Protein 3HZ4 (pdb70)

InterPro domains:
  IPR013766 Thioredoxin domain [PF00085] (7-103)
  IPR013766 Thioredoxin domain [PS51352] (1-110)
  IPR036249 Thioredoxin-like superfamily [SSF52833] (4-110)

B-factor: mean 23.44, std 8.24, range [8.03, 63.83]

Sequence (232 aa):
NGSSIIEFEDTWSQQVEDSKKPVVVFYSPACPYCKAEPYFEEYAKEYGSSAVFGRINIATNPWTAEKYGVQGTPTFKFFCHGRPVWEQVGQIYPSILKNAVRDLQHGEECIRKSTPSIIEFEDTWSQQVEDSKKPVVVFYSPACPYCKAEPYFEEYAKEYGSSAVFGRINIATNPWTAEKYGVQGTPTFKFFCHGRPVWEQVGQIYPSILKNAVRDLQHGEECIRKSTPVGQ

Secondary structure (DSSP, 8-state):
-TTTEEEE---HIIIIIT-SS-EE--B-TT-HHHH--HHHHHHHHHHTTTSEEEEEBTTT-HHHHHHHT--EESEEEEEETTEEEEEEESS--HHHHHHHHH---SHHHHHHTSB-/--EEP---HIIIIIT-SS-EE--B-TT-HHHH--HHHHHHHHHHTTT-EEEE-BTTT-HHHHHHTT--SBSEEEEEETTEEEEEEES---HHHHHHHHH---SHHHHHHTSEETT-

Foldseek 3Di:
DPLQAAADALVCCVVAQQDQAKEKEEAAPPDVFCVCVVLLSVLSNVCVVRHHYYYYHCVHHVPVCVVVVPDDPDKMFMAHNRHTQDIDDTNDPSVVVNVVVVCSVCRNVSVVPDDD/DAAEDALVCCVVAQQDQAKEKEEAAPPDVQQVCPPLLVVLCVVCVPRYHYYYYHCVRHVPVCVVVVPDDPPKMFMDHNRHTQDIDDTRDDSVVVVVVVVVSVCRVVSVVPDDDPVD

Structure (mmCIF, N/CA/C/O backbone):
data_3HZ4
#
_entry.id   3HZ4
#
_cell.length_a   82.068
_cell.length_b   82.068
_cell.length_c   93.874
_cell.angle_alpha   90.00
_cell.angle_beta   90.00
_cell.angle_gamma   120.00
#
_symmetry.space_group_name_H-M   'P 32 2 1'
#
loop_
_entity.id
_entity.type
_entity.pdbx_description
1 polymer Thioredoxin
2 non-polymer 1,2-ETHANEDIOL
3 water water
#
loop_
_atom_site.group_PDB
_atom_site.id
_atom_site.type_symbol
_atom_site.label_atom_id
_atom_site.label_alt_id
_atom_site.label_comp_id
_atom_site.label_asym_id
_atom_site.label_entity_id
_atom_site.label_seq_id
_atom_site.pdbx_PDB_ins_code
_atom_site.Cartn_x
_atom_site.Cartn_y
_atom_site.Cartn_z
_atom_site.occupancy
_atom_site.B_iso_or_equiv
_atom_site.auth_seq_id
_atom_site.auth_comp_id
_atom_site.auth_asym_id
_atom_site.auth_atom_id
_atom_site.pdbx_PDB_model_num
ATOM 1 N N . ASN A 1 4 ? -30.087 1.927 -10.199 1.00 52.12 2 ASN A N 1
ATOM 2 C CA . ASN A 1 4 ? -29.973 2.757 -11.453 1.00 51.77 2 ASN A CA 1
ATOM 3 C C . ASN A 1 4 ? -31.382 3.150 -11.923 1.00 50.87 2 ASN A C 1
ATOM 4 O O . ASN A 1 4 ? -32.238 2.291 -12.025 1.00 51.54 2 ASN A O 1
ATOM 9 N N . GLY A 1 5 ? -31.645 4.442 -12.139 1.00 49.55 3 GLY A N 1
ATOM 10 C CA . GLY A 1 5 ? -32.884 4.864 -12.821 1.00 47.79 3 GLY A CA 1
ATOM 11 C C . GLY A 1 5 ? -32.558 5.124 -14.296 1.00 46.01 3 GLY A C 1
ATOM 12 O O . GLY A 1 5 ? -31.807 6.067 -14.525 1.00 45.62 3 GLY A O 1
ATOM 13 N N . SER A 1 6 ? -33.047 4.343 -15.316 1.00 43.52 4 SER A N 1
ATOM 14 C CA . SER A 1 6 ? -34.014 3.156 -15.301 1.00 39.71 4 SER A CA 1
ATOM 15 C C . SER A 1 6 ? -35.388 3.250 -14.573 1.00 37.97 4 SER A C 1
ATOM 16 O O . SER A 1 6 ? -36.286 2.387 -14.790 1.00 37.47 4 SER A O 1
ATOM 19 N N . SER A 1 7 ? -35.543 4.297 -13.750 1.00 34.05 5 SER A N 1
ATOM 20 C CA . SER A 1 7 ? -36.639 4.449 -12.788 1.00 31.80 5 SER A CA 1
ATOM 21 C C . SER A 1 7 ? -36.937 3.208 -11.960 1.00 29.46 5 SER A C 1
ATOM 22 O O . SER A 1 7 ? -38.095 2.863 -11.723 1.00 28.78 5 SER A O 1
ATOM 25 N N . ILE A 1 8 ? -35.900 2.513 -11.546 1.00 27.16 6 ILE A N 1
ATOM 26 C CA . ILE A 1 8 ? -36.096 1.492 -10.563 1.00 26.00 6 ILE A CA 1
ATOM 27 C C . ILE A 1 8 ? -36.310 2.090 -9.168 1.00 25.21 6 ILE A C 1
ATOM 28 O O . ILE A 1 8 ? -35.422 2.733 -8.615 1.00 26.68 6 ILE A O 1
ATOM 33 N N . ILE A 1 9 ? -37.499 1.884 -8.620 1.00 23.22 7 ILE A N 1
ATOM 34 C CA . ILE A 1 9 ? -37.807 2.214 -7.215 1.00 22.13 7 ILE A CA 1
ATOM 35 C C . ILE A 1 9 ? -37.074 1.313 -6.175 1.00 21.02 7 ILE A C 1
ATOM 36 O O . ILE A 1 9 ? -36.903 0.119 -6.373 1.00 20.27 7 ILE A O 1
ATOM 41 N N . GLU A 1 10 ? -36.587 1.886 -5.090 1.00 19.20 8 GLU A N 1
ATOM 42 C CA . GLU A 1 10 ? -36.129 1.057 -4.011 1.00 18.82 8 GLU A CA 1
ATOM 43 C C . GLU A 1 10 ? -37.325 0.914 -3.073 1.00 18.22 8 GLU A C 1
ATOM 44 O O . GLU A 1 10 ? -37.622 1.834 -2.330 1.00 18.82 8 GLU A O 1
ATOM 50 N N . PHE A 1 11 ? -38.062 -0.192 -3.131 1.00 17.22 9 PHE A N 1
ATOM 51 C CA . PHE A 1 11 ? -39.161 -0.369 -2.163 1.00 16.73 9 PHE A CA 1
ATOM 52 C C . PHE A 1 11 ? -38.630 -0.729 -0.759 1.00 17.50 9 PHE A C 1
ATOM 53 O O . PHE A 1 11 ? -37.512 -1.245 -0.594 1.00 18.60 9 PHE A O 1
ATOM 61 N N . GLU A 1 12 ? -39.446 -0.488 0.245 1.00 18.81 10 GLU A N 1
ATOM 62 C CA . GLU A 1 12 ? -39.106 -0.829 1.621 1.00 21.13 10 GLU A CA 1
ATOM 63 C C . GLU A 1 12 ? -40.335 -1.223 2.415 1.00 19.88 10 GLU A C 1
ATOM 64 O O . GLU A 1 12 ? -41.442 -0.857 2.042 1.00 19.09 10 GLU A O 1
ATOM 70 N N . ASP A 1 13 ? -40.143 -1.975 3.494 1.00 19.20 11 ASP A N 1
ATOM 71 C CA . ASP A 1 13 ? -41.257 -2.408 4.321 1.00 22.07 11 ASP A CA 1
ATOM 72 C C . ASP A 1 13 ? -42.339 -1.336 4.611 1.00 24.01 11 ASP A C 1
ATOM 73 O O . ASP A 1 13 ? -43.570 -1.576 4.494 1.00 21.98 11 ASP A O 1
ATOM 86 N N . THR A 1 15 ? -43.471 1.509 3.425 1.00 25.38 13 THR A N 1
ATOM 87 C CA . THR A 1 15 ? -44.379 2.091 2.420 1.00 22.05 13 THR A CA 1
ATOM 88 C C . THR A 1 15 ? -44.744 1.096 1.290 1.00 21.58 13 THR A C 1
ATOM 89 O O . THR A 1 15 ? -45.329 1.488 0.274 1.00 20.79 13 THR A O 1
ATOM 93 N N . TRP A 1 16 ? -44.409 -0.186 1.482 1.00 20.19 14 TRP A N 1
ATOM 94 C CA . TRP A 1 16 ? -44.707 -1.229 0.486 1.00 19.24 14 TRP A CA 1
ATOM 95 C C . TRP A 1 16 ? -46.188 -1.237 0.127 1.00 20.35 14 TRP A C 1
ATOM 96 O O . TRP A 1 16 ? -46.611 -1.229 -1.061 1.00 19.78 14 TRP A O 1
ATOM 107 N N . SER A 1 17 ? -47.004 -1.190 1.150 1.00 21.24 15 SER A N 1
ATOM 108 C CA . SER A 1 17 ? -48.411 -1.301 0.870 1.00 23.67 15 SER A CA 1
ATOM 109 C C . SER A 1 17 ? -48.941 -0.164 -0.046 1.00 22.74 15 SER A C 1
ATOM 110 O O . SER A 1 17 ? -49.710 -0.396 -0.958 1.00 22.98 15 SER A O 1
ATOM 113 N N . GLN A 1 18 ? -48.480 1.057 0.152 1.00 21.97 16 GLN A N 1
ATOM 114 C CA . GLN A 1 18 ? -48.840 2.125 -0.728 1.00 21.37 16 GLN A CA 1
ATOM 115 C C . GLN A 1 18 ? -48.260 1.953 -2.120 1.00 21.08 16 GLN A C 1
ATOM 116 O O . GLN A 1 18 ? -48.927 2.170 -3.081 1.00 21.73 16 GLN A O 1
ATOM 122 N N . GLN A 1 19 ? -47.000 1.591 -2.221 1.00 22.07 17 GLN A N 1
ATOM 123 C CA . GLN A 1 19 ? -46.272 1.622 -3.485 1.00 22.14 17 GLN A CA 1
ATOM 124 C C . GLN A 1 19 ? -46.559 0.420 -4.377 1.00 22.99 17 GLN A C 1
ATOM 125 O O . GLN A 1 19 ? -46.515 0.526 -5.629 1.00 23.83 17 GLN A O 1
ATOM 131 N N . VAL A 1 20 ? -46.903 -0.705 -3.750 1.00 22.41 18 VAL A N 1
ATOM 132 C CA . VAL A 1 20 ? -47.132 -1.913 -4.507 1.00 21.34 18 VAL A CA 1
ATOM 133 C C . VAL A 1 20 ? -48.635 -2.304 -4.524 1.00 22.89 18 VAL A C 1
ATOM 134 O O . VAL A 1 20 ? -49.258 -2.322 -5.572 1.00 21.99 18 VAL A O 1
ATOM 138 N N . GLU A 1 21 ? -49.195 -2.584 -3.353 1.00 23.60 19 GLU A N 1
ATOM 139 C CA . GLU A 1 21 ? -50.542 -3.081 -3.261 1.00 24.71 19 GLU A CA 1
ATOM 140 C C . GLU A 1 21 ? -51.585 -2.092 -3.692 1.00 26.36 19 GLU A C 1
ATOM 141 O O . GLU A 1 21 ? -52.626 -2.521 -4.136 1.00 28.61 19 GLU A O 1
ATOM 147 N N . ASP A 1 22 ? -51.333 -0.786 -3.582 1.00 26.82 20 ASP A N 1
ATOM 148 C CA . ASP A 1 22 ? -52.291 0.187 -4.079 1.00 28.32 20 ASP A CA 1
ATOM 149 C C . ASP A 1 22 ? -51.917 0.725 -5.432 1.00 28.66 20 ASP A C 1
ATOM 150 O O . ASP A 1 22 ? -52.487 1.721 -5.866 1.00 29.53 20 ASP A O 1
ATOM 155 N N . SER A 1 23 ? -50.948 0.113 -6.094 1.00 28.79 21 SER A N 1
ATOM 156 C CA . SER A 1 23 ? -50.629 0.465 -7.480 1.00 29.06 21 SER A CA 1
ATOM 157 C C . SER A 1 23 ? -51.735 0.148 -8.525 1.00 30.01 21 SER A C 1
ATOM 158 O O . SER A 1 23 ? -52.384 -0.876 -8.463 1.00 30.23 21 SER A O 1
ATOM 161 N N . LYS A 1 24 ? -51.917 1.064 -9.477 1.00 31.65 22 LYS A N 1
ATOM 162 C CA . LYS A 1 24 ? -52.833 0.941 -10.618 1.00 33.03 22 LYS A CA 1
ATOM 163 C C . LYS A 1 24 ? -52.189 0.036 -11.637 1.00 31.91 22 LYS A C 1
ATOM 164 O O . LYS A 1 24 ? -52.761 -1.005 -12.039 1.00 32.96 22 LYS A O 1
ATOM 170 N N . LYS A 1 25 ? -50.982 0.449 -12.022 1.00 30.29 23 LYS A N 1
ATOM 171 C CA . LYS A 1 25 ? -50.107 -0.255 -12.914 1.00 30.13 23 LYS A CA 1
ATOM 172 C C . LYS A 1 25 ? -49.589 -1.554 -12.313 1.00 28.48 23 LYS A C 1
ATOM 173 O O . LYS A 1 25 ? -49.481 -1.661 -11.085 1.00 28.44 23 LYS A O 1
ATOM 179 N N . PRO A 1 26 ? -49.258 -2.535 -13.187 1.00 26.45 24 PRO A N 1
ATOM 180 C CA . PRO A 1 26 ? -48.503 -3.710 -12.797 1.00 24.29 24 PRO A CA 1
ATOM 181 C C . PRO A 1 26 ? -47.207 -3.301 -12.124 1.00 22.37 24 PRO A C 1
ATOM 182 O O . PRO A 1 26 ? -46.629 -2.281 -12.476 1.00 22.67 24 PRO A O 1
ATOM 186 N N . VAL A 1 27 ? -46.712 -4.128 -11.213 1.00 19.37 25 VAL A N 1
ATOM 187 C CA . VAL A 1 27 ? -45.428 -3.861 -10.597 1.00 17.29 25 VAL A CA 1
ATOM 188 C C . VAL A 1 27 ? -44.538 -5.064 -10.754 1.00 16.53 25 VAL A C 1
ATOM 189 O O . VAL A 1 27 ? -44.940 -6.202 -10.491 1.00 17.10 25 VAL A O 1
ATOM 193 N N . VAL A 1 28 ? -43.324 -4.830 -11.219 1.00 15.63 26 VAL A N 1
ATOM 194 C CA . VAL A 1 28 ? -42.362 -5.900 -11.174 1.00 15.69 26 VAL A CA 1
ATOM 195 C C . VAL A 1 28 ? -41.249 -5.686 -10.143 1.00 15.44 26 VAL A C 1
ATOM 196 O O . VAL A 1 28 ? -40.695 -4.653 -10.066 1.00 14.68 26 VAL A O 1
ATOM 200 N N . VAL A 1 29 ? -40.980 -6.711 -9.332 1.00 16.10 27 VAL A N 1
ATOM 201 C CA . VAL A 1 29 ? -40.091 -6.567 -8.177 1.00 16.42 27 VAL A CA 1
ATOM 202 C C . VAL A 1 29 ? -38.997 -7.621 -8.204 1.00 16.84 27 VAL A C 1
ATOM 203 O O . VAL A 1 29 ? -39.252 -8.789 -8.418 1.00 17.65 27 VAL A O 1
ATOM 215 N N . PHE A 1 31 ? -36.580 -9.085 -5.460 1.00 17.66 29 PHE A N 1
ATOM 216 C CA . PHE A 1 31 ? -36.071 -9.321 -4.082 1.00 15.31 29 PHE A CA 1
ATOM 217 C C . PHE A 1 31 ? -34.637 -9.707 -4.213 1.00 15.05 29 PHE A C 1
ATOM 218 O O . PHE A 1 31 ? -34.336 -10.728 -4.777 1.00 15.51 29 PHE A O 1
ATOM 226 N N . TYR A 1 32 ? -33.750 -8.890 -3.664 1.00 15.14 30 TYR A N 1
ATOM 227 C CA . TYR A 1 32 ? -32.317 -9.081 -3.740 1.00 15.55 30 TYR A CA 1
ATOM 228 C C . TYR A 1 32 ? -31.638 -8.980 -2.371 1.00 16.14 30 TYR A C 1
ATOM 229 O O . TYR A 1 32 ? -32.195 -8.506 -1.376 1.00 14.17 30 TYR A O 1
ATOM 238 N N . SER A 1 33 ? -30.376 -9.385 -2.352 1.00 19.20 31 SER A N 1
ATOM 239 C CA . SER A 1 33 ? -29.497 -9.096 -1.233 1.00 22.77 31 SER A CA 1
ATOM 240 C C . SER A 1 33 ? -28.210 -8.495 -1.788 1.00 23.84 31 SER A C 1
ATOM 241 O O . SER A 1 33 ? -27.714 -8.965 -2.815 1.00 24.82 31 SER A O 1
ATOM 244 N N . PRO A 1 34 ? -27.650 -7.457 -1.121 1.00 25.44 32 PRO A N 1
ATOM 245 C CA . PRO A 1 34 ? -26.403 -6.821 -1.672 1.00 26.04 32 PRO A CA 1
ATOM 246 C C . PRO A 1 34 ? -25.237 -7.778 -1.773 1.00 26.30 32 PRO A C 1
ATOM 247 O O . PRO A 1 34 ? -24.356 -7.595 -2.581 1.00 27.03 32 PRO A O 1
ATOM 251 N N . ALA A 1 35 ? -25.259 -8.785 -0.925 1.00 26.78 33 ALA A N 1
ATOM 252 C CA . ALA A 1 35 ? -24.236 -9.807 -0.822 1.00 28.14 33 ALA A CA 1
ATOM 253 C C . ALA A 1 35 ? -24.330 -10.955 -1.907 1.00 28.06 33 ALA A C 1
ATOM 254 O O . ALA A 1 35 ? -23.417 -11.809 -2.017 1.00 28.40 33 ALA A O 1
ATOM 256 N N . CYS A 1 36 ? -25.420 -10.973 -2.685 1.00 25.42 34 CYS A N 1
ATOM 257 C CA . CYS A 1 36 ? -25.775 -12.169 -3.467 1.00 23.07 34 CYS A CA 1
ATOM 258 C C . CYS A 1 36 ? -25.170 -12.117 -4.878 1.00 20.82 34 CYS A C 1
ATOM 259 O O . CYS A 1 36 ? -25.528 -11.260 -5.645 1.00 19.32 34 CYS A O 1
ATOM 262 N N . PRO A 1 37 ? -24.251 -13.055 -5.211 1.00 20.11 35 PRO A N 1
ATOM 263 C CA . PRO A 1 37 ? -23.651 -12.997 -6.538 1.00 20.47 35 PRO A CA 1
ATOM 264 C C . PRO A 1 37 ? -24.671 -13.170 -7.706 1.00 20.64 35 PRO A C 1
ATOM 265 O O . PRO A 1 37 ? -24.378 -12.758 -8.843 1.00 21.58 35 PRO A O 1
ATOM 269 N N . TYR A 1 38 ? -25.832 -13.763 -7.412 1.00 20.77 36 TYR A N 1
ATOM 270 C CA . TYR A 1 38 ? -26.821 -14.201 -8.427 1.00 20.71 36 TYR A CA 1
ATOM 271 C C . TYR A 1 38 ? -27.696 -13.053 -8.752 1.00 20.30 36 TYR A C 1
ATOM 272 O O . TYR A 1 38 ? -28.061 -12.845 -9.898 1.00 20.26 36 TYR A O 1
ATOM 281 N N . CYS A 1 39 ? -27.988 -12.268 -7.719 1.00 20.73 37 CYS A N 1
ATOM 282 C CA . CYS A 1 39 ? -28.594 -10.985 -7.892 1.00 21.88 37 CYS A CA 1
ATOM 283 C C . CYS A 1 39 ? -27.710 -10.066 -8.760 1.00 23.25 37 CYS A C 1
ATOM 284 O O . CYS A 1 39 ? -28.213 -9.431 -9.677 1.00 21.96 37 CYS A O 1
ATOM 287 N N . LYS A 1 40 ? -26.408 -9.977 -8.447 1.00 24.34 38 LYS A N 1
ATOM 288 C CA . LYS A 1 40 ? -25.480 -9.123 -9.232 1.00 26.11 38 LYS A CA 1
ATOM 289 C C . LYS A 1 40 ? -25.466 -9.564 -10.717 1.00 24.62 38 LYS A C 1
ATOM 290 O O . LYS A 1 40 ? -25.497 -8.733 -11.623 1.00 24.23 38 LYS A O 1
ATOM 296 N N . ALA A 1 41 ? -25.459 -10.878 -10.953 1.00 24.41 39 ALA A N 1
ATOM 297 C CA . ALA A 1 41 ? -25.576 -11.433 -12.305 1.00 23.76 39 ALA A CA 1
ATOM 298 C C . ALA A 1 41 ? -26.862 -11.018 -13.043 1.00 23.32 39 ALA A C 1
ATOM 299 O O . ALA A 1 41 ? -26.840 -10.759 -14.238 1.00 24.65 39 ALA A O 1
ATOM 309 N N . GLU A 1 43 ? -28.784 -8.334 -12.284 1.00 21.48 41 GLU A N 1
ATOM 310 C CA . GLU A 1 43 ? -29.031 -6.900 -12.177 1.00 22.89 41 GLU A CA 1
ATOM 311 C C . GLU A 1 43 ? -29.061 -6.084 -13.512 1.00 22.53 41 GLU A C 1
ATOM 312 O O . GLU A 1 43 ? -29.961 -5.264 -13.707 1.00 23.50 41 GLU A O 1
ATOM 318 N N . PRO A 1 44 ? -28.060 -6.260 -14.403 1.00 22.23 42 PRO A N 1
ATOM 319 C CA . PRO A 1 44 ? -28.062 -5.566 -15.684 1.00 21.52 42 PRO A CA 1
ATOM 320 C C . PRO A 1 44 ? -29.306 -5.840 -16.502 1.00 21.33 42 PRO A C 1
ATOM 321 O O . PRO A 1 44 ? -29.807 -4.937 -17.125 1.00 21.87 42 PRO A O 1
ATOM 325 N N . TYR A 1 45 ? -29.804 -7.078 -16.490 1.00 20.75 43 TYR A N 1
ATOM 326 C CA . TYR A 1 45 ? -30.979 -7.456 -17.271 1.00 20.59 43 TYR A CA 1
ATOM 327 C C . TYR A 1 45 ? -32.251 -6.961 -16.655 1.00 19.80 43 TYR A C 1
ATOM 328 O O . TYR A 1 45 ? -33.139 -6.543 -17.377 1.00 19.87 43 TYR A O 1
ATOM 337 N N . PHE A 1 46 ? -32.334 -6.974 -15.321 1.00 19.54 44 PHE A N 1
ATOM 338 C CA . PHE A 1 46 ? -33.479 -6.348 -14.641 1.00 19.14 44 PHE A CA 1
ATOM 339 C C . PHE A 1 46 ? -33.567 -4.888 -15.053 1.00 19.10 44 PHE A C 1
ATOM 340 O O . PHE A 1 46 ? -34.647 -4.407 -15.415 1.00 19.12 44 PHE A O 1
ATOM 348 N N . GLU A 1 47 ? -32.421 -4.196 -15.030 1.00 20.33 45 GLU A N 1
ATOM 349 C CA . GLU A 1 47 ? -32.342 -2.792 -15.514 1.00 21.00 45 GLU A CA 1
ATOM 350 C C . GLU A 1 47 ? -32.587 -2.605 -17.009 1.00 21.17 45 GLU A C 1
ATOM 351 O O . GLU A 1 47 ? -33.250 -1.659 -17.390 1.00 21.61 45 GLU A O 1
ATOM 357 N N . GLU A 1 48 ? -32.130 -3.514 -17.882 1.00 22.52 46 GLU A N 1
ATOM 358 C CA . GLU A 1 48 ? -32.505 -3.341 -19.302 1.00 24.03 46 GLU A CA 1
ATOM 359 C C . GLU A 1 48 ? -34.006 -3.533 -19.538 1.00 23.19 46 GLU A C 1
ATOM 360 O O . GLU A 1 48 ? -34.647 -2.750 -20.264 1.00 25.09 46 GLU A O 1
ATOM 366 N N . TYR A 1 49 ? -34.603 -4.529 -18.888 1.00 23.13 47 TYR A N 1
ATOM 367 C CA . TYR A 1 49 ? -36.054 -4.771 -19.059 1.00 21.43 47 TYR A CA 1
ATOM 368 C C . TYR A 1 49 ? -36.939 -3.752 -18.406 1.00 21.71 47 TYR A C 1
ATOM 369 O O . TYR A 1 49 ? -38.014 -3.414 -18.920 1.00 21.13 47 TYR A O 1
ATOM 378 N N . ALA A 1 50 ? -36.488 -3.242 -17.266 1.00 22.28 48 ALA A N 1
ATOM 379 C CA . ALA A 1 50 ? -37.145 -2.083 -16.637 1.00 22.57 48 ALA A CA 1
ATOM 380 C C . ALA A 1 50 ? -37.214 -0.875 -17.570 1.00 23.25 48 ALA A C 1
ATOM 381 O O . ALA A 1 50 ? -38.262 -0.170 -17.619 1.00 22.19 48 ALA A O 1
ATOM 383 N N . LYS A 1 51 ? -36.094 -0.585 -18.247 1.00 24.41 49 LYS A N 1
ATOM 384 C CA . LYS A 1 51 ? -36.105 0.518 -19.202 1.00 27.47 49 LYS A CA 1
ATOM 385 C C . LYS A 1 51 ? -36.974 0.166 -20.355 1.00 25.92 49 LYS A C 1
ATOM 386 O O . LYS A 1 51 ? -37.871 0.918 -20.677 1.00 26.71 49 LYS A O 1
ATOM 392 N N . GLU A 1 52 ? -36.769 -0.998 -20.960 1.00 25.69 50 GLU A N 1
ATOM 393 C CA . GLU A 1 52 ? -37.635 -1.381 -22.101 1.00 23.96 50 GLU A CA 1
ATOM 394 C C . GLU A 1 52 ? -39.112 -1.316 -21.788 1.00 23.59 50 GLU A C 1
ATOM 395 O O . GLU A 1 52 ? -39.886 -0.893 -22.632 1.00 24.11 50 GLU A O 1
ATOM 401 N N . TYR A 1 53 ? -39.545 -1.783 -20.614 1.00 22.37 51 TYR A N 1
ATOM 402 C CA . TYR A 1 53 ? -40.993 -1.853 -20.349 1.00 21.70 51 TYR A CA 1
ATOM 403 C C . TYR A 1 53 ? -41.540 -0.798 -19.388 1.00 21.29 51 TYR A C 1
ATOM 404 O O . TYR A 1 53 ? -42.670 -0.936 -18.951 1.00 20.16 51 TYR A O 1
ATOM 413 N N . GLY A 1 54 ? -40.757 0.251 -19.092 1.00 20.93 52 GLY A N 1
ATOM 414 C CA . GLY A 1 54 ? -41.126 1.247 -18.078 1.00 21.71 52 GLY A CA 1
ATOM 415 C C . GLY A 1 54 ? -42.494 1.873 -18.255 1.00 22.89 52 GLY A C 1
ATOM 416 O O . GLY A 1 54 ? -43.150 2.235 -17.275 1.00 23.12 52 GLY A O 1
ATOM 417 N N . SER A 1 55 ? -42.956 2.014 -19.500 1.00 23.13 53 SER A N 1
ATOM 418 C CA . SER A 1 55 ? -44.234 2.686 -19.711 1.00 24.28 53 SER A CA 1
ATOM 419 C C . SER A 1 55 ? -45.419 1.795 -19.351 1.00 24.19 53 SER A C 1
ATOM 420 O O . SER A 1 55 ? -46.519 2.306 -19.066 1.00 25.81 53 SER A O 1
ATOM 423 N N . SER A 1 56 ? -45.178 0.483 -19.296 1.00 23.33 54 SER A N 1
ATOM 424 C CA . SER A 1 56 ? -46.241 -0.496 -19.048 1.00 23.09 54 SER A CA 1
ATOM 425 C C . SER A 1 56 ? -46.338 -0.949 -17.587 1.00 22.13 54 SER A C 1
ATOM 426 O O . SER A 1 56 ? -47.377 -1.428 -17.163 1.00 21.65 54 SER A O 1
ATOM 429 N N . ALA A 1 57 ? -45.230 -0.872 -16.846 1.00 20.98 55 ALA A N 1
ATOM 430 C CA . ALA A 1 57 ? -45.196 -1.378 -15.468 1.00 20.53 55 ALA A CA 1
ATOM 431 C C . ALA A 1 57 ? -44.335 -0.487 -14.582 1.00 20.16 55 ALA A C 1
ATOM 432 O O . ALA A 1 57 ? -43.492 0.253 -15.081 1.00 20.02 55 ALA A O 1
ATOM 434 N N . VAL A 1 58 ? -44.516 -0.594 -13.259 1.00 19.05 56 VAL A N 1
ATOM 435 C CA . VAL A 1 58 ? -43.521 -0.053 -12.342 1.00 18.15 56 VAL A CA 1
ATOM 436 C C . VAL A 1 58 ? -42.465 -1.138 -12.134 1.00 17.15 56 VAL A C 1
ATOM 437 O O . VAL A 1 58 ? -42.807 -2.273 -12.067 1.00 17.20 56 VAL A O 1
ATOM 441 N N . PHE A 1 59 ? -41.190 -0.778 -12.038 1.00 16.79 57 PHE A N 1
ATOM 442 C CA . PHE A 1 59 ? -40.123 -1.692 -11.639 1.00 17.10 57 PHE A CA 1
ATOM 443 C C . PHE A 1 59 ? -39.402 -1.222 -10.372 1.00 17.95 57 PHE A C 1
ATOM 444 O O . PHE A 1 59 ? -39.138 -0.018 -10.225 1.00 19.67 57 PHE A O 1
ATOM 452 N N . GLY A 1 60 ? -39.095 -2.147 -9.453 1.00 17.87 58 GLY A N 1
ATOM 453 C CA . GLY A 1 60 ? -38.477 -1.818 -8.162 1.00 15.38 58 GLY A CA 1
ATOM 454 C C . GLY A 1 60 ? -37.711 -3.030 -7.641 1.00 16.37 58 GLY A C 1
ATOM 455 O O . GLY A 1 60 ? -37.838 -4.129 -8.153 1.00 14.72 58 GLY A O 1
ATOM 456 N N . ARG A 1 61 ? -36.878 -2.791 -6.631 1.00 16.66 59 ARG A N 1
ATOM 457 C CA . ARG A 1 61 ? -36.050 -3.777 -5.941 1.00 16.43 59 ARG A CA 1
ATOM 458 C C . ARG A 1 61 ? -36.350 -3.610 -4.465 1.00 15.69 59 ARG A C 1
ATOM 459 O O . ARG A 1 61 ? -36.667 -2.511 -3.996 1.00 17.27 59 ARG A O 1
ATOM 467 N N . ILE A 1 62 ? -36.252 -4.691 -3.713 1.00 15.57 60 ILE A N 1
ATOM 468 C CA . ILE A 1 62 ? -36.379 -4.603 -2.289 1.00 13.46 60 ILE A CA 1
ATOM 469 C C . ILE A 1 62 ? -35.280 -5.459 -1.712 1.00 14.89 60 ILE A C 1
ATOM 470 O O . ILE A 1 62 ? -35.065 -6.604 -2.159 1.00 13.65 60 ILE A O 1
ATOM 475 N N . ASN A 1 63 ? -34.519 -4.861 -0.784 1.00 14.73 61 ASN A N 1
ATOM 476 C CA . ASN A 1 63 ? -33.383 -5.521 -0.154 1.00 16.06 61 ASN A CA 1
ATOM 477 C C . ASN A 1 63 ? -33.900 -6.416 0.961 1.00 17.24 61 ASN A C 1
ATOM 478 O O . ASN A 1 63 ? -34.527 -5.929 1.881 1.00 17.89 61 ASN A O 1
ATOM 483 N N . ILE A 1 64 ? -33.684 -7.726 0.882 1.00 19.14 62 ILE A N 1
ATOM 484 C CA . ILE A 1 64 ? -34.325 -8.587 1.881 1.00 21.07 62 ILE A CA 1
ATOM 485 C C . ILE A 1 64 ? -33.542 -8.723 3.193 1.00 21.34 62 ILE A C 1
ATOM 486 O O . ILE A 1 64 ? -34.113 -9.185 4.158 1.00 21.93 62 ILE A O 1
ATOM 491 N N . ALA A 1 65 ? -32.264 -8.314 3.208 1.00 21.53 63 ALA A N 1
ATOM 492 C CA . ALA A 1 65 ? -31.431 -8.233 4.428 1.00 21.70 63 ALA A CA 1
ATOM 493 C C . ALA A 1 65 ? -32.050 -7.248 5.401 1.00 22.03 63 ALA A C 1
ATOM 494 O O . ALA A 1 65 ? -32.003 -7.426 6.614 1.00 23.23 63 ALA A O 1
ATOM 496 N N . THR A 1 66 ? -32.702 -6.251 4.836 1.00 21.97 64 THR A N 1
ATOM 497 C CA . THR A 1 66 ? -33.106 -5.041 5.503 1.00 22.39 64 THR A CA 1
ATOM 498 C C . THR A 1 66 ? -34.644 -4.916 5.555 1.00 22.14 64 THR A C 1
ATOM 499 O O . THR A 1 66 ? -35.191 -4.101 6.300 1.00 22.77 64 THR A O 1
ATOM 503 N N . ASN A 1 67 ? -35.338 -5.723 4.760 1.00 19.81 65 ASN A N 1
ATOM 504 C CA . ASN A 1 67 ? -36.752 -5.672 4.675 1.00 19.53 65 ASN A CA 1
ATOM 505 C C . ASN A 1 67 ? -37.393 -7.034 4.904 1.00 19.39 65 ASN A C 1
ATOM 506 O O . ASN A 1 67 ? -38.043 -7.586 4.003 1.00 17.65 65 ASN A O 1
ATOM 511 N N . PRO A 1 68 ? -37.227 -7.571 6.131 1.00 19.35 66 PRO A N 1
ATOM 512 C CA . PRO A 1 68 ? -37.742 -8.902 6.334 1.00 19.75 66 PRO A CA 1
ATOM 513 C C . PRO A 1 68 ? -39.261 -8.971 6.250 1.00 19.33 66 PRO A C 1
ATOM 514 O O . PRO A 1 68 ? -39.732 -10.000 5.877 1.00 19.25 66 PRO A O 1
ATOM 518 N N . TRP A 1 69 ? -40.010 -7.917 6.587 1.00 19.62 67 TRP A N 1
ATOM 519 C CA . TRP A 1 69 ? -41.431 -8.033 6.614 1.00 21.29 67 TRP A CA 1
ATOM 520 C C . TRP A 1 69 ? -42.097 -8.318 5.255 1.00 20.02 67 TRP A C 1
ATOM 521 O O . TRP A 1 69 ? -43.018 -9.145 5.211 1.00 19.63 67 TRP A O 1
ATOM 532 N N . THR A 1 70 ? -41.649 -7.666 4.175 1.00 18.08 68 THR A N 1
ATOM 533 C CA . THR A 1 70 ? -42.242 -7.947 2.889 1.00 17.31 68 THR A CA 1
ATOM 534 C C . THR A 1 70 ? -41.792 -9.303 2.309 1.00 16.29 68 THR A C 1
ATOM 535 O O . THR A 1 70 ? -42.612 -10.016 1.745 1.00 15.75 68 THR A O 1
ATOM 539 N N . ALA A 1 71 ? -40.530 -9.670 2.500 1.00 15.50 69 ALA A N 1
ATOM 540 C CA . ALA A 1 71 ? -40.054 -11.031 2.199 1.00 16.64 69 ALA A CA 1
ATOM 541 C C . ALA A 1 71 ? -40.921 -12.067 2.892 1.00 17.83 69 ALA A C 1
ATOM 542 O O . ALA A 1 71 ? -41.274 -13.099 2.300 1.00 19.05 69 ALA A O 1
ATOM 544 N N . GLU A 1 72 ? -41.296 -11.792 4.147 1.00 17.39 70 GLU A N 1
ATOM 545 C CA . GLU A 1 72 ? -42.016 -12.753 4.927 1.00 17.10 70 GLU A CA 1
ATOM 546 C C . GLU A 1 72 ? -43.411 -12.877 4.398 1.00 16.66 70 GLU A C 1
ATOM 547 O O . GLU A 1 72 ? -43.908 -13.987 4.271 1.00 19.53 70 GLU A O 1
ATOM 553 N N . LYS A 1 73 ? -44.052 -11.748 4.166 1.00 16.15 71 LYS A N 1
ATOM 554 C CA . LYS A 1 73 ? -45.365 -11.636 3.554 1.00 16.96 71 LYS A CA 1
ATOM 555 C C . LYS A 1 73 ? -45.573 -12.445 2.236 1.00 16.48 71 LYS A C 1
ATOM 556 O O . LYS A 1 73 ? -46.659 -12.978 2.003 1.00 15.78 71 LYS A O 1
ATOM 562 N N . TYR A 1 74 ? -44.519 -12.528 1.429 1.00 15.98 72 TYR A N 1
ATOM 563 C CA . TYR A 1 74 ? -44.535 -13.186 0.110 1.00 15.06 72 TYR A CA 1
ATOM 564 C C . TYR A 1 74 ? -43.811 -14.492 0.106 1.00 14.75 72 TYR A C 1
ATOM 565 O O . TYR A 1 74 ? -43.744 -15.105 -0.920 1.00 15.47 72 TYR A O 1
ATOM 574 N N . GLY A 1 75 ? -43.287 -14.918 1.250 1.00 14.74 73 GLY A N 1
ATOM 575 C CA . GLY A 1 75 ? -42.570 -16.188 1.372 1.00 15.66 73 GLY A CA 1
ATOM 576 C C . GLY A 1 75 ? -41.336 -16.348 0.512 1.00 16.83 73 GLY A C 1
ATOM 577 O O . GLY A 1 75 ? -41.109 -17.401 -0.124 1.00 17.33 73 GLY A O 1
ATOM 578 N N . VAL A 1 76 ? -40.557 -15.273 0.474 1.00 16.30 74 VAL A N 1
ATOM 579 C CA . VAL A 1 76 ? -39.372 -15.223 -0.323 1.00 15.01 74 VAL A CA 1
ATOM 580 C C . VAL A 1 76 ? -38.322 -15.881 0.535 1.00 15.30 74 VAL A C 1
ATOM 581 O O . VAL A 1 76 ? -38.073 -15.421 1.626 1.00 15.30 74 VAL A O 1
ATOM 585 N N . GLN A 1 77 ? -37.719 -16.977 0.052 1.00 15.36 75 GLN A N 1
ATOM 586 C CA . GLN A 1 77 ? -36.774 -17.755 0.840 1.00 14.32 75 GLN A CA 1
ATOM 587 C C . GLN A 1 77 ? -35.359 -17.668 0.279 1.00 14.85 75 GLN A C 1
ATOM 588 O O . GLN A 1 77 ? -34.435 -18.233 0.846 1.00 15.70 75 GLN A O 1
ATOM 594 N N . GLY A 1 78 ? -35.202 -16.967 -0.841 1.00 14.93 76 GLY A N 1
ATOM 595 C CA . GLY A 1 78 ? -33.899 -16.847 -1.470 1.00 15.11 76 GLY A CA 1
ATOM 596 C C . GLY A 1 78 ? -33.895 -15.781 -2.520 1.00 15.16 76 GLY A C 1
ATOM 597 O O . GLY A 1 78 ? -34.948 -15.283 -2.950 1.00 16.27 76 GLY A O 1
ATOM 598 N N . THR A 1 79 ? -32.704 -15.482 -3.008 1.00 15.76 77 THR A N 1
ATOM 599 C CA . THR A 1 79 ? -32.468 -14.258 -3.725 1.00 16.73 77 THR A CA 1
ATOM 600 C C . THR A 1 79 ? -31.643 -14.679 -4.968 1.00 17.30 77 THR A C 1
ATOM 601 O O . THR A 1 79 ? -30.810 -15.530 -4.830 1.00 18.01 77 THR A O 1
ATOM 605 N N . PRO A 1 80 ? -31.926 -14.150 -6.197 1.00 17.17 78 PRO A N 1
ATOM 606 C CA . PRO A 1 80 ? -32.969 -13.173 -6.432 1.00 16.84 78 PRO A CA 1
ATOM 607 C C . PRO A 1 80 ? -34.280 -13.870 -6.590 1.00 16.00 78 PRO A C 1
ATOM 608 O O . PRO A 1 80 ? -34.327 -15.056 -6.971 1.00 17.61 78 PRO A O 1
ATOM 612 N N . THR A 1 81 ? -35.351 -13.155 -6.262 1.00 14.13 79 THR A N 1
ATOM 613 C CA . THR A 1 81 ? -36.683 -13.649 -6.528 1.00 14.06 79 THR A CA 1
ATOM 614 C C . THR A 1 81 ? -37.368 -12.493 -7.276 1.00 14.60 79 THR A C 1
ATOM 615 O O . THR A 1 81 ? -37.406 -11.336 -6.798 1.00 14.49 79 THR A O 1
ATOM 619 N N . PHE A 1 82 ? -37.930 -12.828 -8.438 1.00 15.01 80 PHE A N 1
ATOM 620 C CA . PHE A 1 82 ? -38.663 -11.860 -9.240 1.00 14.59 80 PHE A CA 1
ATOM 621 C C . PHE A 1 82 ? -40.110 -12.171 -9.055 1.00 14.10 80 PHE A C 1
ATOM 622 O O . PHE A 1 82 ? -40.481 -13.323 -9.083 1.00 14.07 80 PHE A O 1
ATOM 630 N N . LYS A 1 83 ? -40.906 -11.127 -8.844 1.00 14.24 81 LYS A N 1
ATOM 631 C CA . LYS A 1 83 ? -42.321 -11.262 -8.632 1.00 15.29 81 LYS A CA 1
ATOM 632 C C . LYS A 1 83 ? -43.098 -10.204 -9.426 1.00 15.02 81 LYS A C 1
ATOM 633 O O . LYS A 1 83 ? -42.698 -9.070 -9.489 1.00 15.01 81 LYS A O 1
ATOM 639 N N . PHE A 1 84 ? -44.249 -10.583 -9.971 1.00 15.85 82 PHE A N 1
ATOM 640 C CA . PHE A 1 84 ? -45.076 -9.672 -10.787 1.00 15.97 82 PHE A CA 1
ATOM 641 C C . PHE A 1 84 ? -46.407 -9.444 -10.094 1.00 16.37 82 PHE A C 1
ATOM 642 O O . PHE A 1 84 ? -47.071 -10.401 -9.710 1.00 17.26 82 PHE A O 1
ATOM 650 N N . PHE A 1 85 ? -46.789 -8.175 -9.908 1.00 17.38 83 PHE A N 1
ATOM 651 C CA . PHE A 1 85 ? -48.002 -7.842 -9.170 1.00 18.43 83 PHE A CA 1
ATOM 652 C C . PHE A 1 85 ? -49.067 -7.177 -10.066 1.00 20.57 83 PHE A C 1
ATOM 653 O O . PHE A 1 85 ? -48.758 -6.298 -10.850 1.00 20.69 83 PHE A O 1
ATOM 661 N N . CYS A 1 86 ? -50.325 -7.559 -9.871 1.00 22.61 84 CYS A N 1
ATOM 662 C CA . CYS A 1 86 ? -51.431 -7.065 -10.650 1.00 26.47 84 CYS A CA 1
ATOM 663 C C . CYS A 1 86 ? -52.477 -6.537 -9.754 1.00 27.32 84 CYS A C 1
ATOM 664 O O . CYS A 1 86 ? -52.909 -7.208 -8.845 1.00 28.14 84 CYS A O 1
ATOM 667 N N . HIS A 1 87 ? -52.933 -5.340 -10.022 1.00 29.52 85 HIS A N 1
ATOM 668 C CA . HIS A 1 87 ? -53.640 -4.648 -8.978 1.00 32.21 85 HIS A CA 1
ATOM 669 C C . HIS A 1 87 ? -52.857 -4.925 -7.720 1.00 31.56 85 HIS A C 1
ATOM 670 O O . HIS A 1 87 ? -51.620 -4.752 -7.752 1.00 32.83 85 HIS A O 1
ATOM 677 N N . GLY A 1 88 ? -53.398 -5.353 -6.599 1.00 30.16 86 GLY A N 1
ATOM 678 C CA . GLY A 1 88 ? -52.322 -5.412 -5.540 1.00 28.77 86 GLY A CA 1
ATOM 679 C C . GLY A 1 88 ? -51.574 -6.726 -5.330 1.00 26.55 86 GLY A C 1
ATOM 680 O O . GLY A 1 88 ? -50.803 -6.850 -4.378 1.00 27.29 86 GLY A O 1
ATOM 681 N N . ARG A 1 89 ? -51.830 -7.707 -6.197 1.00 23.80 87 ARG A N 1
ATOM 682 C CA . ARG A 1 89 ? -51.687 -9.116 -5.856 1.00 21.60 87 ARG A CA 1
ATOM 683 C C . ARG A 1 89 ? -50.680 -9.756 -6.724 1.00 18.46 87 ARG A C 1
ATOM 684 O O . ARG A 1 89 ? -50.627 -9.465 -7.901 1.00 16.32 87 ARG A O 1
ATOM 692 N N . PRO A 1 90 ? -49.914 -10.692 -6.153 1.00 16.98 88 PRO A N 1
ATOM 693 C CA . PRO A 1 90 ? -48.868 -11.448 -6.891 1.00 16.07 88 PRO A CA 1
ATOM 694 C C . PRO A 1 90 ? -49.521 -12.330 -7.945 1.00 14.37 88 PRO A C 1
ATOM 695 O O . PRO A 1 90 ? -50.568 -12.904 -7.672 1.00 15.57 88 PRO A O 1
ATOM 699 N N . VAL A 1 91 ? -48.913 -12.437 -9.121 1.00 13.24 89 VAL A N 1
ATOM 700 C CA . VAL A 1 91 ? -49.459 -13.242 -10.201 1.00 12.86 89 VAL A CA 1
ATOM 701 C C . VAL A 1 91 ? -48.449 -14.291 -10.686 1.00 12.91 89 VAL A C 1
ATOM 702 O O . VAL A 1 91 ? -48.809 -15.328 -11.233 1.00 13.42 89 VAL A O 1
ATOM 706 N N . TRP A 1 92 ? -47.175 -14.049 -10.433 1.00 12.77 90 TRP A N 1
ATOM 707 C CA . TRP A 1 92 ? -46.098 -14.870 -10.996 1.00 11.90 90 TRP A CA 1
ATOM 708 C C . TRP A 1 92 ? -44.871 -14.655 -10.144 1.00 11.81 90 TRP A C 1
ATOM 709 O O . TRP A 1 92 ? -44.702 -13.576 -9.562 1.00 9.35 90 TRP A O 1
ATOM 720 N N . GLU A 1 93 ? -44.051 -15.712 -10.032 1.00 12.18 91 GLU A N 1
ATOM 721 C CA . GLU A 1 93 ? -42.766 -15.612 -9.421 1.00 13.02 91 GLU A CA 1
ATOM 722 C C . GLU A 1 93 ? -41.789 -16.585 -10.050 1.00 12.55 91 GLU A C 1
ATOM 723 O O . GLU A 1 93 ? -42.172 -17.646 -10.533 1.00 11.39 91 GLU A O 1
ATOM 729 N N . GLN A 1 94 ? -40.523 -16.190 -10.059 1.00 12.27 92 GLN A N 1
ATOM 730 C CA . GLN A 1 94 ? -39.452 -17.098 -10.424 1.00 14.23 92 GLN A CA 1
ATOM 731 C C . GLN A 1 94 ? -38.256 -16.803 -9.535 1.00 13.06 92 GLN A C 1
ATOM 732 O O . GLN A 1 94 ? -37.922 -15.666 -9.330 1.00 13.88 92 GLN A O 1
ATOM 738 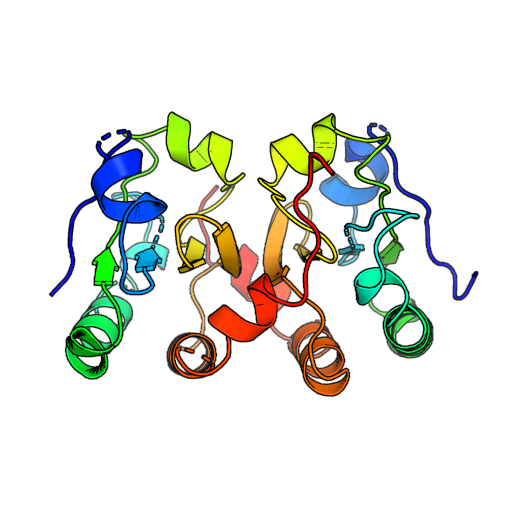N N . VAL A 1 95 ? -37.609 -17.848 -9.055 1.00 14.82 93 VAL A N 1
ATOM 739 C CA . VAL A 1 95 ? -36.457 -17.759 -8.190 1.00 13.23 93 VAL A CA 1
ATOM 740 C C . VAL A 1 95 ? -35.179 -18.162 -8.904 1.00 15.19 93 VAL A C 1
ATOM 741 O O . VAL A 1 95 ? -35.193 -19.074 -9.721 1.00 15.60 93 VAL A O 1
ATOM 745 N N . GLY A 1 96 ? -34.059 -17.482 -8.584 1.00 15.55 94 GLY A N 1
ATOM 746 C CA . GLY A 1 96 ? -32.806 -17.868 -9.179 1.00 15.40 94 GLY A CA 1
ATOM 747 C C . GLY A 1 96 ? -32.256 -16.962 -10.257 1.00 15.90 94 GLY A C 1
ATOM 748 O O . GLY A 1 96 ? -32.944 -16.077 -10.818 1.00 14.47 94 GLY A O 1
ATOM 749 N N . GLN A 1 97 ? -30.954 -17.137 -10.474 1.00 17.09 95 GLN A N 1
ATOM 750 C CA . GLN A 1 97 ? -30.311 -16.692 -11.688 1.00 19.07 95 GLN A CA 1
ATOM 751 C C . GLN A 1 97 ? -30.910 -17.551 -12.833 1.00 19.63 95 GLN A C 1
ATOM 752 O O . GLN A 1 97 ? -30.834 -18.806 -12.831 1.00 20.33 95 GLN A O 1
ATOM 758 N N . ILE A 1 98 ? -31.587 -16.875 -13.746 1.00 19.48 96 ILE A N 1
ATOM 759 C CA . ILE A 1 98 ? -32.250 -17.518 -14.876 1.00 20.18 96 ILE A CA 1
ATOM 760 C C . ILE A 1 98 ? -31.675 -16.863 -16.136 1.00 20.14 96 ILE A C 1
ATOM 761 O O . ILE A 1 98 ? -31.153 -15.752 -16.049 1.00 18.39 96 ILE A O 1
ATOM 766 N N . TYR A 1 99 ? -31.762 -17.524 -17.298 1.00 20.60 97 TYR A N 1
ATOM 767 C CA . TYR A 1 99 ? -31.432 -16.820 -18.552 1.00 21.84 97 TYR A CA 1
ATOM 768 C C . TYR A 1 99 ? -32.295 -15.589 -18.672 1.00 20.44 97 TYR A C 1
ATOM 769 O O . TYR A 1 99 ? -33.500 -15.663 -18.425 1.00 20.34 97 TYR A O 1
ATOM 778 N N . PRO A 1 100 ? -31.692 -14.457 -19.064 1.00 20.17 98 PRO A N 1
ATOM 779 C CA . PRO A 1 100 ? -32.417 -13.175 -19.161 1.00 19.97 98 PRO A CA 1
ATOM 780 C C . PRO A 1 100 ? -33.734 -13.286 -19.965 1.00 21.01 98 PRO A C 1
ATOM 781 O O . PRO A 1 100 ? -34.738 -12.686 -19.557 1.00 21.61 98 PRO A O 1
ATOM 785 N N . SER A 1 101 ? -33.746 -14.073 -21.062 1.00 21.54 99 SER A N 1
ATOM 786 C CA . SER A 1 101 ? -34.926 -14.185 -21.936 1.00 22.89 99 SER A CA 1
ATOM 787 C C . SER A 1 101 ? -36.106 -14.759 -21.205 1.00 22.53 99 SER A C 1
ATOM 788 O O . SER A 1 101 ? -37.239 -14.438 -21.525 1.00 24.46 99 SER A O 1
ATOM 791 N N . ILE A 1 102 ? -35.852 -15.619 -20.220 1.00 22.48 100 ILE A N 1
ATOM 792 C CA . ILE A 1 102 ? -36.911 -16.202 -19.385 1.00 21.80 100 ILE A CA 1
ATOM 793 C C . ILE A 1 102 ? -37.571 -15.053 -18.598 1.00 20.83 100 ILE A C 1
ATOM 794 O O . ILE A 1 102 ? -38.786 -14.901 -18.622 1.00 21.79 100 ILE A O 1
ATOM 799 N N . LEU A 1 103 ? -36.763 -14.206 -17.962 1.00 18.75 101 LEU A N 1
ATOM 800 C CA . LEU A 1 103 ? -37.269 -13.016 -17.286 1.00 17.63 101 LEU A CA 1
ATOM 801 C C . LEU A 1 103 ? -38.040 -12.096 -18.248 1.00 18.38 101 LEU A C 1
ATOM 802 O O . LEU A 1 103 ? -39.171 -11.641 -17.948 1.00 18.60 101 LEU A O 1
ATOM 807 N N . LYS A 1 104 ? -37.429 -11.834 -19.406 1.00 18.82 102 LYS A N 1
ATOM 808 C CA . LYS A 1 104 ? -38.000 -10.886 -20.367 1.00 19.12 102 LYS A CA 1
ATOM 809 C C . LYS A 1 104 ? -39.356 -11.371 -20.804 1.00 17.96 102 LYS A C 1
ATOM 810 O O . LYS A 1 104 ? -40.291 -10.606 -20.804 1.00 17.74 102 LYS A O 1
ATOM 816 N N . ASN A 1 105 ? -39.446 -12.661 -21.132 1.00 17.63 103 ASN A N 1
ATOM 817 C CA . ASN A 1 105 ? -40.677 -13.267 -21.641 1.00 17.98 103 ASN A CA 1
ATOM 818 C C . ASN A 1 105 ? -41.778 -13.369 -20.604 1.00 17.25 103 ASN A C 1
ATOM 819 O O . ASN A 1 105 ? -42.963 -13.268 -20.940 1.00 18.02 103 ASN A O 1
ATOM 824 N N . ALA A 1 106 ? -41.410 -13.606 -19.347 1.00 17.29 104 ALA A N 1
ATOM 825 C CA . ALA A 1 106 ? -42.390 -13.715 -18.275 1.00 16.94 104 ALA A CA 1
ATOM 826 C C . ALA A 1 106 ? -42.927 -12.295 -18.007 1.00 17.47 104 ALA A C 1
ATOM 827 O O . ALA A 1 106 ? -44.115 -12.140 -17.732 1.00 17.42 104 ALA A O 1
ATOM 829 N N . VAL A 1 107 ? -42.080 -11.262 -18.140 1.00 17.58 105 VAL A N 1
ATOM 830 C CA . VAL A 1 107 ? -42.611 -9.906 -18.044 1.00 19.24 105 VAL A CA 1
ATOM 831 C C . VAL A 1 107 ? -43.601 -9.590 -19.161 1.00 20.65 105 VAL A C 1
ATOM 832 O O . VAL A 1 107 ? -44.711 -9.099 -18.895 1.00 20.74 105 VAL A O 1
ATOM 836 N N . ARG A 1 108 ? -43.207 -9.869 -20.395 1.00 22.11 106 ARG A N 1
ATOM 837 C CA . ARG A 1 108 ? -44.105 -9.685 -21.523 1.00 25.58 106 ARG A CA 1
ATOM 838 C C . ARG A 1 108 ? -45.396 -10.480 -21.338 1.00 24.32 106 ARG A C 1
ATOM 839 O O . ARG A 1 108 ? -46.478 -9.921 -21.409 1.00 24.97 106 ARG A O 1
ATOM 847 N N . ASP A 1 109 ? -45.291 -11.778 -21.065 1.00 24.55 107 ASP A N 1
ATOM 848 C CA . ASP A 1 109 ? -46.497 -12.602 -20.807 1.00 24.11 107 ASP A CA 1
ATOM 849 C C . ASP A 1 109 ? -47.421 -12.043 -19.727 1.00 22.97 107 ASP A C 1
ATOM 850 O O . ASP A 1 109 ? -48.649 -12.001 -19.922 1.00 23.57 107 ASP A O 1
ATOM 863 N N . LEU A 1 111 ? -47.660 -8.868 -18.559 1.00 21.88 109 LEU A N 1
ATOM 864 C CA . LEU A 1 111 ? -48.196 -7.643 -19.158 1.00 23.19 109 LEU A CA 1
ATOM 865 C C . LEU A 1 111 ? -49.437 -7.953 -20.019 1.00 25.30 109 LEU A C 1
ATOM 866 O O . LEU A 1 111 ? -50.429 -7.237 -19.952 1.00 24.89 109 LEU A O 1
ATOM 871 N N . GLN A 1 112 ? -49.377 -9.029 -20.818 1.00 27.82 110 GLN A N 1
ATOM 872 C CA . GLN A 1 112 ? -50.530 -9.421 -21.629 1.00 30.59 110 GLN A CA 1
ATOM 873 C C . GLN A 1 112 ? -51.610 -10.189 -20.839 1.00 30.47 110 GLN A C 1
ATOM 874 O O . GLN A 1 112 ? -52.770 -9.932 -21.051 1.00 30.32 110 GLN A O 1
ATOM 880 N N . HIS A 1 113 ? -51.233 -11.119 -19.962 1.00 30.23 111 HIS A N 1
ATOM 881 C CA . HIS A 1 113 ? -52.205 -12.019 -19.306 1.00 30.35 111 HIS A CA 1
ATOM 882 C C . HIS A 1 113 ? -52.545 -11.673 -17.867 1.00 28.47 111 HIS A C 1
ATOM 883 O O . HIS A 1 113 ? -53.566 -12.120 -17.353 1.00 27.86 111 HIS A O 1
ATOM 890 N N . GLY A 1 114 ? -51.659 -10.921 -17.212 1.00 27.53 112 GLY A N 1
ATOM 891 C CA . GLY A 1 114 ? -51.676 -10.733 -15.760 1.00 26.72 112 GLY A CA 1
ATOM 892 C C . GLY A 1 114 ? -53.001 -10.273 -15.174 1.00 27.10 112 GLY A C 1
ATOM 893 O O . GLY A 1 114 ? -53.401 -10.725 -14.115 1.00 25.71 112 GLY A O 1
ATOM 894 N N . GLU A 1 115 ? -53.680 -9.363 -15.867 1.00 26.80 113 GLU A N 1
ATOM 895 C CA . GLU A 1 115 ? -54.962 -8.860 -15.407 1.00 27.95 113 GLU A CA 1
ATOM 896 C C . GLU A 1 115 ? -56.040 -9.934 -15.430 1.00 26.10 113 GLU A C 1
ATOM 897 O O 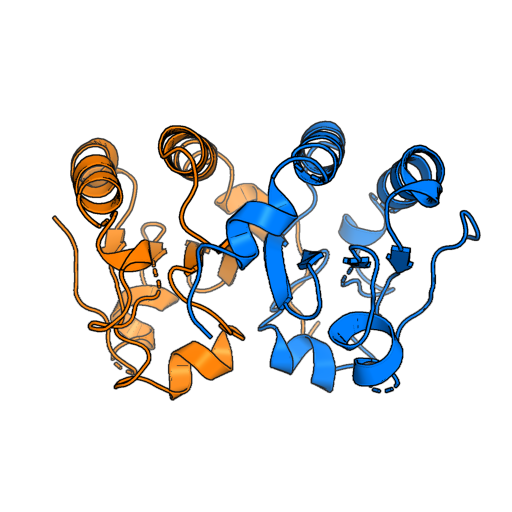. GLU A 1 115 ? -56.808 -10.044 -14.509 1.00 26.63 113 GLU A O 1
ATOM 903 N N . GLU A 1 116 ? -56.107 -10.693 -16.506 1.00 24.70 114 GLU A N 1
ATOM 904 C CA . GLU A 1 116 ? -56.981 -11.846 -16.588 1.00 25.83 114 GLU A CA 1
ATOM 905 C C . GLU A 1 116 ? -56.656 -12.917 -15.519 1.00 23.85 114 GLU A C 1
ATOM 906 O O . GLU A 1 116 ? -57.557 -13.436 -14.899 1.00 23.52 114 GLU A O 1
ATOM 912 N N . CYS A 1 117 ? -55.381 -13.226 -15.295 1.00 22.87 115 CYS A N 1
ATOM 913 C CA . CYS A 1 117 ? -55.030 -14.155 -14.211 1.00 22.66 115 CYS A CA 1
ATOM 914 C C . CYS A 1 117 ? -55.628 -13.706 -12.908 1.00 21.76 115 CYS A C 1
ATOM 915 O O . CYS A 1 117 ? -56.238 -14.464 -12.230 1.00 21.11 115 CYS A O 1
ATOM 918 N N . ILE A 1 118 ? -55.466 -12.446 -12.561 1.00 22.51 116 ILE A N 1
ATOM 919 C CA . ILE A 1 118 ? -56.042 -11.950 -11.313 1.00 23.65 116 ILE A CA 1
ATOM 920 C C . ILE A 1 118 ? -57.597 -11.940 -11.300 1.00 24.00 116 ILE A C 1
ATOM 921 O O . ILE A 1 118 ? -58.211 -12.263 -10.294 1.00 24.49 116 ILE A O 1
ATOM 926 N N . ARG A 1 119 ? -58.237 -11.604 -12.420 1.00 25.11 117 ARG A N 1
ATOM 927 C CA . ARG A 1 119 ? -59.718 -11.628 -12.512 1.00 26.09 117 ARG A CA 1
ATOM 928 C C . ARG A 1 119 ? -60.223 -13.035 -12.320 1.00 24.03 117 ARG A C 1
ATOM 929 O O . ARG A 1 119 ? -61.303 -13.226 -11.793 1.00 25.26 117 ARG A O 1
ATOM 937 N N . LYS A 1 120 ? -59.459 -14.021 -12.793 1.00 23.15 118 LYS A N 1
ATOM 938 C CA . LYS A 1 120 ? -59.815 -15.455 -12.719 1.00 22.06 118 LYS A CA 1
ATOM 939 C C . LYS A 1 120 ? -59.091 -16.157 -11.550 1.00 21.00 118 LYS A C 1
ATOM 940 O O . LYS A 1 120 ? -58.490 -17.243 -11.662 1.00 19.49 118 LYS A O 1
ATOM 946 N N . SER A 1 121 ? -59.139 -15.492 -10.417 1.00 21.07 119 SER A N 1
ATOM 947 C CA . SER A 1 121 ? -58.725 -16.076 -9.153 1.00 21.97 119 SER A CA 1
ATOM 948 C C . SER A 1 121 ? -59.697 -15.495 -8.108 1.00 23.31 119 SER A C 1
ATOM 949 O O . SER A 1 121 ? -60.338 -14.447 -8.361 1.00 23.30 119 SER A O 1
ATOM 952 N N . THR A 1 122 ? -59.898 -16.242 -7.027 1.00 22.93 120 THR A N 1
ATOM 953 C CA . THR A 1 122 ? -60.561 -15.755 -5.839 1.00 24.66 120 THR A CA 1
ATOM 954 C C . THR A 1 122 ? -59.585 -15.343 -4.717 1.00 25.96 120 THR A C 1
ATOM 955 O O . THR A 1 122 ? -58.658 -16.080 -4.412 1.00 26.07 120 THR A O 1
ATOM 959 N N . PRO A 1 123 ? -59.768 -14.136 -4.125 1.00 27.92 121 PRO A N 1
ATOM 960 C CA . PRO A 1 123 ? -59.103 -13.736 -2.865 1.00 28.83 121 PRO A CA 1
ATOM 961 C C . PRO A 1 123 ? -59.354 -14.714 -1.675 1.00 29.66 121 PRO A C 1
ATOM 962 O O . PRO A 1 123 ? -58.419 -14.930 -0.837 1.00 31.39 121 PRO A O 1
ATOM 966 N N . SER B 1 7 ? -51.899 -39.289 -10.115 1.00 36.25 5 SER B N 1
ATOM 967 C CA . SER B 1 7 ? -52.794 -38.796 -9.002 1.00 35.60 5 SER B CA 1
ATOM 968 C C . SER B 1 7 ? -52.167 -37.842 -7.934 1.00 34.00 5 SER B C 1
ATOM 969 O O . SER B 1 7 ? -50.951 -37.786 -7.688 1.00 35.37 5 SER B O 1
ATOM 972 N N . ILE B 1 8 ? -53.044 -37.090 -7.300 1.00 30.87 6 ILE B N 1
ATOM 973 C CA . ILE B 1 8 ? -52.613 -36.012 -6.494 1.00 27.90 6 ILE B CA 1
ATOM 974 C C . ILE B 1 8 ? -52.735 -36.340 -4.992 1.00 25.40 6 ILE B C 1
ATOM 975 O O . ILE B 1 8 ? -53.580 -37.127 -4.576 1.00 24.09 6 ILE B O 1
ATOM 980 N N . ILE B 1 9 ? -51.837 -35.748 -4.212 1.00 22.29 7 ILE B N 1
ATOM 981 C CA . ILE B 1 9 ? -51.808 -35.872 -2.753 1.00 20.48 7 ILE B CA 1
ATOM 982 C C . ILE B 1 9 ? -52.454 -34.673 -2.111 1.00 18.75 7 ILE B C 1
ATOM 983 O O . ILE B 1 9 ? -52.213 -33.539 -2.532 1.00 18.07 7 ILE B O 1
ATOM 988 N N . GLU B 1 10 ? -53.301 -34.907 -1.111 1.00 16.92 8 GLU B N 1
ATOM 989 C CA . GLU B 1 10 ? -53.817 -33.814 -0.295 1.00 16.79 8 GLU B CA 1
ATOM 990 C C . GLU B 1 10 ? -52.752 -33.475 0.727 1.00 17.38 8 GLU B C 1
ATOM 991 O O . GLU B 1 10 ? -52.305 -34.340 1.436 1.00 16.52 8 GLU B O 1
ATOM 997 N N . PHE B 1 11 ? -52.303 -32.223 0.759 1.00 18.69 9 PHE B N 1
ATOM 998 C CA . PHE B 1 11 ? -51.347 -31.778 1.780 1.00 18.79 9 PHE B CA 1
ATOM 999 C C . PHE B 1 11 ? -52.110 -31.032 2.866 1.00 19.60 9 PHE B C 1
ATOM 1000 O O . PHE B 1 11 ? -53.235 -30.529 2.632 1.00 19.19 9 PHE B O 1
ATOM 1008 N N . GLU B 1 12 ? -51.486 -30.913 4.037 1.00 20.33 10 GLU B N 1
ATOM 1009 C CA . GLU B 1 12 ? -52.087 -30.198 5.175 1.00 21.46 10 GLU B CA 1
ATOM 1010 C C . GLU B 1 12 ? -51.008 -29.482 5.922 1.00 20.64 10 GLU B C 1
ATOM 1011 O O . GLU B 1 12 ? -49.842 -29.855 5.813 1.00 20.14 10 GLU B O 1
ATOM 1017 N N . ASP B 1 13 ? -51.394 -28.464 6.686 1.00 20.71 11 ASP B N 1
ATOM 1018 C CA . ASP B 1 13 ? -50.450 -27.732 7.559 1.00 21.48 11 ASP B CA 1
ATOM 1019 C C . ASP B 1 13 ? -49.611 -28.637 8.412 1.00 21.74 11 ASP B C 1
ATOM 1020 O O . ASP B 1 13 ? -48.402 -28.635 8.311 1.00 21.25 11 ASP B O 1
ATOM 1033 N N . THR B 1 15 ? -48.774 -31.668 8.344 1.00 23.67 13 THR B N 1
ATOM 1034 C CA . THR B 1 15 ? -47.771 -32.605 7.762 1.00 22.70 13 THR B CA 1
ATOM 1035 C C . THR B 1 15 ? -46.880 -32.005 6.643 1.00 20.62 13 THR B C 1
ATOM 1036 O O . THR B 1 15 ? -46.045 -32.715 6.075 1.00 20.01 13 THR B O 1
ATOM 1040 N N . TRP B 1 16 ? -47.082 -30.722 6.339 1.00 18.19 14 TRP B N 1
ATOM 1041 C CA . TRP B 1 16 ? -46.398 -30.046 5.236 1.00 18.60 14 TRP B CA 1
ATOM 1042 C C . TRP B 1 16 ? -44.875 -30.249 5.217 1.00 18.99 14 TRP B C 1
ATOM 1043 O O . TRP B 1 16 ? -44.280 -30.415 4.136 1.00 18.42 14 TRP B O 1
ATOM 1054 N N . SER B 1 17 ? -44.254 -30.260 6.400 1.00 18.17 15 SER B N 1
ATOM 1055 C CA . SER B 1 17 ? -42.814 -30.371 6.495 1.00 19.45 15 SER B CA 1
ATOM 1056 C C . SER B 1 17 ? -42.320 -31.674 5.964 1.00 19.31 15 SER B C 1
ATOM 1057 O O . SER B 1 17 ? -41.215 -31.748 5.468 1.00 20.14 15 SER B O 1
ATOM 1060 N N . GLN B 1 18 ? -43.142 -32.716 6.057 1.00 19.95 16 GLN B N 1
ATOM 1061 C CA . GLN B 1 18 ? -42.759 -34.075 5.632 1.00 20.88 16 GLN B CA 1
ATOM 1062 C C . GLN B 1 18 ? -43.136 -34.297 4.168 1.00 20.91 16 GLN B C 1
ATOM 1063 O O . GLN B 1 18 ? -42.320 -34.727 3.339 1.00 22.41 16 GLN B O 1
ATOM 1069 N N . GLN B 1 19 ? -44.368 -33.939 3.847 1.00 20.75 17 GLN B N 1
ATOM 1070 C CA . GLN B 1 19 ? -44.880 -34.165 2.516 1.00 20.47 17 GLN B CA 1
ATOM 1071 C C . GLN B 1 19 ? -44.294 -33.225 1.502 1.00 20.17 17 GLN B C 1
ATOM 1072 O O . GLN B 1 19 ? -44.175 -33.580 0.339 1.00 21.09 17 GLN B O 1
ATOM 1078 N N . VAL B 1 20 ? -43.988 -32.001 1.898 1.00 19.87 18 VAL B N 1
ATOM 1079 C CA . VAL B 1 20 ? -43.448 -31.080 0.922 1.00 20.36 18 VAL B CA 1
ATOM 1080 C C . VAL B 1 20 ? -41.951 -30.849 1.156 1.00 21.05 18 VAL B C 1
ATOM 1081 O O . VAL B 1 20 ? -41.151 -31.201 0.299 1.00 20.22 18 VAL B O 1
ATOM 1085 N N . GLU B 1 21 ? -41.573 -30.320 2.317 1.00 20.68 19 GLU B N 1
ATOM 1086 C CA . GLU B 1 21 ? -40.239 -29.761 2.476 1.00 22.73 19 GLU B CA 1
ATOM 1087 C C . GLU B 1 21 ? -39.165 -30.821 2.527 1.00 23.23 19 GLU B C 1
ATOM 1088 O O . GLU B 1 21 ? -38.050 -30.638 2.014 1.00 23.91 19 GLU B O 1
ATOM 1094 N N . ASP B 1 22 ? -39.509 -31.957 3.099 1.00 23.92 20 ASP B N 1
ATOM 1095 C CA . ASP B 1 22 ? -38.601 -33.069 3.095 1.00 25.31 20 ASP B CA 1
ATOM 1096 C C . ASP B 1 22 ? -38.670 -33.997 1.844 1.00 25.59 20 ASP B C 1
ATOM 1097 O O . ASP B 1 22 ? -38.011 -35.020 1.824 1.00 25.51 20 ASP B O 1
ATOM 1102 N N . SER B 1 23 ? -39.439 -33.648 0.800 1.00 25.29 21 SER B N 1
ATOM 1103 C CA . SER B 1 23 ? -39.562 -34.536 -0.337 1.00 24.11 21 SER B CA 1
ATOM 1104 C C . SER B 1 23 ? -38.230 -34.463 -1.065 1.00 25.78 21 SER B C 1
ATOM 1105 O O . SER B 1 23 ? -37.611 -33.394 -1.144 1.00 24.67 21 SER B O 1
ATOM 1108 N N . LYS B 1 24 ? -37.754 -35.615 -1.541 1.00 27.05 22 LYS B N 1
ATOM 1109 C CA . LYS B 1 24 ? -36.540 -35.657 -2.339 1.00 29.19 22 LYS B CA 1
ATOM 1110 C C . LYS B 1 24 ? -36.854 -35.271 -3.795 1.00 28.50 22 LYS B C 1
ATOM 1111 O O . LYS B 1 24 ? -36.095 -34.537 -4.431 1.00 30.30 22 LYS B O 1
ATOM 1117 N N . LYS B 1 25 ? -37.962 -35.793 -4.318 1.00 27.40 23 LYS B N 1
ATOM 1118 C CA . LYS B 1 25 ? -38.510 -35.399 -5.609 1.00 25.81 23 LYS B CA 1
ATOM 1119 C C . LYS B 1 25 ? -39.046 -33.973 -5.489 1.00 24.26 23 LYS B C 1
ATOM 1120 O O . LYS B 1 25 ? -39.496 -33.607 -4.403 1.00 23.46 23 LYS B O 1
ATOM 1126 N N . PRO B 1 26 ? -39.021 -33.173 -6.597 1.00 22.53 24 PRO B N 1
ATOM 1127 C CA . PRO B 1 26 ? -39.713 -31.863 -6.551 1.00 20.70 24 PRO B CA 1
ATOM 1128 C C . PRO B 1 26 ? -41.217 -32.003 -6.384 1.00 19.11 24 PRO B C 1
ATOM 1129 O O . PRO B 1 26 ? -41.793 -33.058 -6.679 1.00 18.07 24 PRO B O 1
ATOM 1133 N N . VAL B 1 27 ? -41.833 -30.933 -5.888 1.00 17.91 25 VAL B N 1
ATOM 1134 C CA . VAL B 1 27 ? -43.252 -30.937 -5.525 1.00 16.73 25 VAL B CA 1
ATOM 1135 C C . VAL B 1 27 ? -43.996 -29.810 -6.228 1.00 16.18 25 VAL B C 1
ATOM 1136 O O . VAL B 1 27 ? -43.569 -28.689 -6.218 1.00 15.80 25 VAL B O 1
ATOM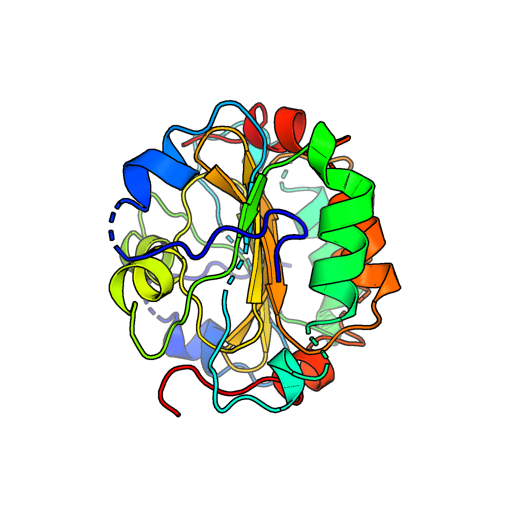 1140 N N . VAL B 1 28 ? -45.108 -30.141 -6.865 1.00 16.44 26 VAL B N 1
ATOM 1141 C CA . VAL B 1 28 ? -45.927 -29.130 -7.456 1.00 15.60 26 VAL B CA 1
ATOM 1142 C C . VAL B 1 28 ? -47.215 -29.074 -6.737 1.00 15.10 26 VAL B C 1
ATOM 1143 O O . VAL B 1 28 ? -47.879 -30.094 -6.509 1.00 15.00 26 VAL B O 1
ATOM 1147 N N . VAL B 1 29 ? -47.484 -27.865 -6.238 1.00 14.41 27 VAL B N 1
ATOM 1148 C CA . VAL B 1 29 ? -48.600 -27.673 -5.320 1.00 14.17 27 VAL B CA 1
ATOM 1149 C C . VAL B 1 29 ? -49.642 -26.758 -5.976 1.00 15.63 27 VAL B C 1
ATOM 1150 O O . VAL B 1 29 ? -49.303 -25.697 -6.530 1.00 14.81 27 VAL B O 1
ATOM 1162 N N . PHE B 1 31 ? -52.661 -24.584 -4.623 1.00 17.23 29 PHE B N 1
ATOM 1163 C CA . PHE B 1 31 ? -53.331 -23.970 -3.469 1.00 16.34 29 PHE B CA 1
ATOM 1164 C C . PHE B 1 31 ? -54.735 -23.616 -3.891 1.00 16.71 29 PHE B C 1
ATOM 1165 O O . PHE B 1 31 ? -54.882 -22.792 -4.767 1.00 15.78 29 PHE B O 1
ATOM 1173 N N . TYR B 1 32 ? -55.762 -24.205 -3.257 1.00 17.10 30 TYR B N 1
ATOM 1174 C CA . TYR B 1 32 ? -57.136 -24.092 -3.724 1.00 17.33 30 TYR B CA 1
ATOM 1175 C C . TYR B 1 32 ? -58.180 -23.749 -2.626 1.00 18.96 30 TYR B C 1
ATOM 1176 O O . TYR B 1 32 ? -57.969 -23.861 -1.428 1.00 17.79 30 TYR B O 1
ATOM 1185 N N . SER B 1 33 ? -59.344 -23.349 -3.062 1.00 21.44 31 SER B N 1
ATOM 1186 C CA . SER B 1 33 ? -60.442 -23.298 -2.120 1.00 24.40 31 SER B CA 1
ATOM 1187 C C . SER B 1 33 ? -61.599 -24.088 -2.737 1.00 25.01 31 SER B C 1
ATOM 1188 O O . SER B 1 33 ? -61.771 -24.041 -3.970 1.00 24.52 31 SER B O 1
ATOM 1191 N N . PRO B 1 34 ? -62.359 -24.872 -1.912 1.00 26.82 32 PRO B N 1
ATOM 1192 C CA . PRO B 1 34 ? -63.470 -25.634 -2.510 1.00 27.50 32 PRO B CA 1
ATOM 1193 C C . PRO B 1 34 ? -64.549 -24.745 -3.098 1.00 27.92 32 PRO B C 1
ATOM 1194 O O . PRO B 1 34 ? -65.265 -25.203 -3.976 1.00 28.13 32 PRO B O 1
ATOM 1198 N N . ALA B 1 35 ? -64.609 -23.481 -2.694 1.00 28.45 33 ALA B N 1
ATOM 1199 C CA . ALA B 1 35 ? -65.614 -22.599 -3.236 1.00 29.89 33 ALA B CA 1
ATOM 1200 C C . ALA B 1 35 ? -65.111 -21.802 -4.424 1.00 30.04 33 ALA B C 1
ATOM 1201 O O . ALA B 1 35 ? -65.678 -20.744 -4.732 1.00 31.59 33 ALA B O 1
ATOM 1203 N N . CYS B 1 36 ? -64.036 -22.223 -5.081 1.00 27.20 34 CYS B N 1
ATOM 1204 C CA . CYS B 1 36 ? -63.509 -21.298 -6.082 1.00 25.80 34 CYS B CA 1
ATOM 1205 C C . CYS B 1 36 ? -63.711 -21.907 -7.471 1.00 24.53 34 CYS B C 1
ATOM 1206 O O . CYS B 1 36 ? -63.238 -23.028 -7.715 1.00 24.05 34 CYS B O 1
ATOM 1209 N N . PRO B 1 37 ? -64.459 -21.200 -8.367 1.00 23.38 35 PRO B N 1
ATOM 1210 C CA . PRO B 1 37 ? -64.740 -21.741 -9.713 1.00 22.73 35 PRO B CA 1
ATOM 1211 C C . PRO B 1 37 ? -63.510 -21.807 -10.606 1.00 22.12 35 PRO B C 1
ATOM 1212 O O . PRO B 1 37 ? -63.495 -22.529 -11.579 1.00 22.89 35 PRO B O 1
ATOM 1216 N N . TYR B 1 38 ? -62.488 -21.034 -10.270 1.00 22.39 36 TYR B N 1
ATOM 1217 C CA . TYR B 1 38 ? -61.242 -20.935 -11.058 1.00 20.29 36 TYR B CA 1
ATOM 1218 C C . TYR B 1 38 ? -60.401 -22.147 -10.749 1.00 20.10 36 TYR B C 1
ATOM 1219 O O . TYR B 1 38 ? -59.827 -22.734 -11.645 1.00 17.51 36 TYR B O 1
ATOM 1228 N N . CYS B 1 39 ? -60.417 -22.569 -9.476 1.00 20.31 37 CYS B N 1
ATOM 1229 C CA . CYS B 1 39 ? -59.826 -23.836 -9.057 1.00 21.20 37 CYS B CA 1
ATOM 1230 C C . CYS B 1 39 ? -60.498 -25.009 -9.702 1.00 22.33 37 CYS B C 1
ATOM 1231 O O . CYS B 1 39 ? -59.833 -25.953 -10.102 1.00 21.92 37 CYS B O 1
ATOM 1234 N N . LYS B 1 40 ? -61.826 -24.970 -9.737 1.00 22.95 38 LYS B N 1
ATOM 1235 C CA . LYS B 1 40 ? -62.613 -26.031 -10.326 1.00 24.34 38 LYS B CA 1
ATOM 1236 C C . LYS B 1 40 ? -62.247 -26.195 -11.814 1.00 24.08 38 LYS B C 1
ATOM 1237 O O . LYS B 1 40 ? -62.049 -27.300 -12.284 1.00 24.48 38 LYS B O 1
ATOM 1243 N N . ALA B 1 41 ? -62.157 -25.081 -12.543 1.00 23.60 39 ALA B N 1
ATOM 1244 C CA . ALA B 1 41 ? -61.812 -25.054 -13.973 1.00 23.48 39 ALA B CA 1
ATOM 1245 C C . ALA B 1 41 ? -60.398 -25.621 -14.211 1.00 23.49 39 ALA B C 1
ATOM 1246 O O . ALA B 1 41 ? -60.137 -26.331 -15.191 1.00 23.86 39 ALA B O 1
ATOM 1256 N N . GLU B 1 43 ? -58.614 -27.816 -12.054 1.00 25.32 41 GLU B N 1
ATOM 1257 C CA . GLU B 1 43 ? -58.518 -29.201 -11.479 1.00 27.08 41 GLU B CA 1
ATOM 1258 C C . GLU B 1 43 ? -58.199 -30.316 -12.500 1.00 24.61 41 GLU B C 1
ATOM 1259 O O . GLU B 1 43 ? -57.243 -31.043 -12.333 1.00 24.62 41 GLU B O 1
ATOM 1265 N N . PRO B 1 44 ? -59.032 -30.488 -13.539 1.00 23.54 42 PRO B N 1
ATOM 1266 C CA . PRO B 1 44 ? -58.737 -31.592 -14.453 1.00 23.87 42 PRO B CA 1
ATOM 1267 C C . PRO B 1 44 ? -57.384 -31.534 -15.120 1.00 23.33 42 PRO B C 1
ATOM 1268 O O . PRO B 1 44 ? -56.764 -32.585 -15.300 1.00 23.45 42 PRO B O 1
ATOM 1272 N N . TYR B 1 45 ? -56.931 -30.324 -15.439 1.00 22.83 43 TYR B N 1
ATOM 1273 C CA . TYR B 1 45 ? -55.641 -30.100 -16.086 1.00 22.91 43 TYR B CA 1
ATOM 1274 C C . TYR B 1 45 ? -54.492 -30.376 -15.115 1.00 23.08 43 TYR B C 1
ATOM 1275 O O . TYR B 1 45 ? -53.567 -31.125 -15.452 1.00 23.96 43 TYR B O 1
ATOM 1284 N N . PHE B 1 46 ? -54.596 -29.842 -13.886 1.00 22.62 44 PHE B N 1
ATOM 1285 C CA . PHE B 1 46 ? -53.646 -30.127 -12.843 1.00 21.01 44 PHE B CA 1
ATOM 1286 C C . PHE B 1 46 ? -53.560 -31.624 -12.646 1.00 20.60 44 PHE B C 1
ATOM 1287 O O . PHE B 1 46 ? -52.475 -32.186 -12.588 1.00 19.47 44 PHE B O 1
ATOM 1295 N N . GLU B 1 47 ? -54.705 -32.295 -12.638 1.00 21.08 45 GLU B N 1
ATOM 1296 C CA . GLU B 1 47 ? -54.717 -33.768 -12.446 1.00 22.13 45 GLU B CA 1
ATOM 1297 C C . GLU B 1 47 ? -54.110 -34.572 -13.617 1.00 21.31 45 GLU B C 1
ATOM 1298 O O . GLU B 1 47 ? -53.385 -35.593 -13.426 1.00 20.55 45 GLU B O 1
ATOM 1304 N N . GLU B 1 48 ? -54.373 -34.101 -14.834 1.00 22.06 46 GLU B N 1
ATOM 1305 C CA . GLU B 1 48 ? -53.728 -34.663 -16.058 1.00 22.41 46 GLU B CA 1
ATOM 1306 C C . GLU B 1 48 ? -52.191 -34.488 -16.017 1.00 22.42 46 GLU B C 1
ATOM 1307 O O . GLU B 1 48 ? -51.441 -35.459 -16.212 1.00 22.30 46 GLU B O 1
ATOM 1313 N N . TYR B 1 49 ? -51.729 -33.282 -15.656 1.00 22.74 47 TYR B N 1
ATOM 1314 C CA . TYR B 1 49 ? -50.281 -33.011 -15.520 1.00 22.96 47 TYR B CA 1
ATOM 1315 C C . TYR B 1 49 ? -49.672 -33.884 -14.434 1.00 22.87 47 TYR B C 1
ATOM 1316 O O . TYR B 1 49 ? -48.565 -34.345 -14.599 1.00 22.75 47 TYR B O 1
ATOM 1325 N N . ALA B 1 50 ? -50.422 -34.168 -13.362 1.00 22.87 48 ALA B N 1
ATOM 1326 C CA . ALA B 1 50 ? -49.921 -35.029 -12.295 1.00 24.43 48 ALA B CA 1
ATOM 1327 C C . ALA B 1 50 ? -49.716 -36.441 -12.812 1.00 25.09 48 ALA B C 1
ATOM 1328 O O . ALA B 1 50 ? -48.765 -37.137 -12.466 1.00 25.52 48 ALA B O 1
ATOM 1330 N N . LYS B 1 51 ? -50.651 -36.864 -13.640 1.00 26.51 49 LYS B N 1
ATOM 1331 C CA . LYS B 1 51 ? -50.545 -38.140 -14.306 1.00 28.03 49 LYS B CA 1
ATOM 1332 C C . LYS B 1 51 ? -49.391 -38.178 -15.346 1.00 26.92 49 LYS B C 1
ATOM 1333 O O . LYS B 1 51 ? -48.605 -39.106 -15.342 1.00 26.23 49 LYS B O 1
ATOM 1339 N N . GLU B 1 52 ? -49.229 -37.179 -16.203 1.00 26.24 50 GLU B N 1
ATOM 1340 C CA . GLU B 1 52 ? -48.073 -37.266 -17.134 1.00 26.44 50 GLU B CA 1
ATOM 1341 C C . GLU B 1 52 ? -46.722 -37.264 -16.442 1.00 26.24 50 GLU B C 1
ATOM 1342 O O . GLU B 1 52 ? -45.793 -37.939 -16.888 1.00 26.02 50 GLU B O 1
ATOM 1348 N N . TYR B 1 53 ? -46.577 -36.486 -15.371 1.00 25.80 51 TYR B N 1
ATOM 1349 C CA . TYR B 1 53 ? -45.245 -36.323 -14.808 1.00 25.72 51 TYR B CA 1
ATOM 1350 C C . TYR B 1 53 ? -45.090 -36.856 -13.406 1.00 27.35 51 TYR B C 1
ATOM 1351 O O . TYR B 1 53 ? -44.148 -36.482 -12.704 1.00 27.86 51 TYR B O 1
ATOM 1360 N N . GLY B 1 54 ? -45.978 -37.753 -13.004 1.00 28.23 52 GLY B N 1
ATOM 1361 C CA . GLY B 1 54 ? -45.800 -38.478 -11.739 1.00 30.79 52 GLY B CA 1
ATOM 1362 C C . GLY B 1 54 ? -44.425 -38.985 -11.326 1.00 31.10 52 GLY B C 1
ATOM 1363 O O . GLY B 1 54 ? -44.097 -39.011 -10.147 1.00 31.80 52 GLY B O 1
ATOM 1364 N N . SER B 1 55 ? -43.615 -39.387 -12.292 1.00 32.98 53 SER B N 1
ATOM 1365 C CA . SER B 1 55 ? -42.323 -40.020 -12.003 1.00 33.25 53 SER B CA 1
ATOM 1366 C C . SER B 1 55 ? -41.220 -38.997 -11.864 1.00 32.96 53 SER B C 1
ATOM 1367 O O . SER B 1 55 ? -40.136 -39.287 -11.320 1.00 33.74 53 SER B O 1
ATOM 1370 N N . SER B 1 56 ? -41.460 -37.794 -12.361 1.00 31.14 54 SER B N 1
ATOM 1371 C CA . SER B 1 56 ? -40.486 -36.722 -12.132 1.00 29.68 54 SER B CA 1
ATOM 1372 C C . SER B 1 56 ? -40.736 -35.921 -10.813 1.00 27.25 54 SER B C 1
ATOM 1373 O O . SER B 1 56 ? -39.785 -35.391 -10.207 1.00 26.53 54 SER B O 1
ATOM 1376 N N . ALA B 1 57 ? -41.998 -35.859 -10.381 1.00 24.51 55 ALA B N 1
ATOM 1377 C CA . ALA B 1 57 ? -42.425 -34.929 -9.293 1.00 22.68 55 ALA B CA 1
ATOM 1378 C C . ALA B 1 57 ? -43.675 -35.393 -8.555 1.00 21.33 55 ALA B C 1
ATOM 1379 O O . ALA B 1 57 ? -44.546 -36.086 -9.147 1.00 20.36 55 ALA B O 1
ATOM 1381 N N . VAL B 1 58 ? -43.793 -34.957 -7.294 1.00 18.73 56 VAL B N 1
ATOM 1382 C CA . VAL B 1 58 ? -44.960 -35.247 -6.511 1.00 17.96 56 VAL B CA 1
ATOM 1383 C C . VAL B 1 58 ? -45.913 -34.110 -6.807 1.00 18.35 56 VAL B C 1
ATOM 1384 O O . VAL B 1 58 ? -45.468 -32.945 -6.909 1.00 18.24 56 VAL B O 1
ATOM 1388 N N . PHE B 1 59 ? -47.205 -34.429 -6.994 1.00 18.16 57 PHE B N 1
ATOM 1389 C CA . PHE B 1 59 ? -48.226 -33.417 -7.318 1.00 18.51 57 PHE B CA 1
ATOM 1390 C C . PHE B 1 59 ? -49.275 -33.399 -6.188 1.00 18.50 57 PHE B C 1
ATOM 1391 O O . PHE B 1 59 ? -49.787 -34.441 -5.787 1.00 19.17 57 PHE B O 1
ATOM 1399 N N . GLY B 1 60 ? -49.583 -32.219 -5.659 1.00 17.82 58 GLY B N 1
ATOM 1400 C CA . GLY B 1 60 ? -50.446 -32.177 -4.532 1.00 16.58 58 GLY B CA 1
ATOM 1401 C C . GLY B 1 60 ? -51.213 -30.917 -4.459 1.00 16.41 58 GLY B C 1
ATOM 1402 O O . GLY B 1 60 ? -51.064 -30.006 -5.256 1.00 17.28 58 GLY B O 1
ATOM 1403 N N . ARG B 1 61 ? -52.077 -30.844 -3.492 1.00 16.59 59 ARG B N 1
ATOM 1404 C CA . ARG B 1 61 ? -52.869 -29.675 -3.405 1.00 15.85 59 ARG B CA 1
ATOM 1405 C C . ARG B 1 61 ? -53.231 -29.477 -1.955 1.00 15.01 59 ARG B C 1
ATOM 1406 O O . ARG B 1 61 ? -53.201 -30.426 -1.177 1.00 14.55 59 ARG B O 1
ATOM 1414 N N . ILE B 1 62 ? -53.550 -28.226 -1.597 1.00 14.86 60 ILE B N 1
ATOM 1415 C CA . ILE B 1 62 ? -53.878 -27.868 -0.219 1.00 13.58 60 ILE B CA 1
ATOM 1416 C C . ILE B 1 62 ? -54.979 -26.881 -0.219 1.00 14.42 60 ILE B C 1
ATOM 1417 O O . ILE B 1 62 ? -54.902 -25.821 -0.885 1.00 15.86 60 ILE B O 1
ATOM 1422 N N . ASN B 1 63 ? -56.000 -27.208 0.556 1.00 15.00 61 ASN B N 1
ATOM 1423 C CA . ASN B 1 63 ? -57.122 -26.325 0.784 1.00 16.31 61 ASN B CA 1
ATOM 1424 C C . ASN B 1 63 ? -56.684 -25.184 1.724 1.00 17.35 61 ASN B C 1
ATOM 1425 O O . ASN B 1 63 ? -56.324 -25.431 2.883 1.00 17.28 61 ASN B O 1
ATOM 1430 N N . ILE B 1 64 ? -56.696 -23.947 1.233 1.00 18.29 62 ILE B N 1
ATOM 1431 C CA . ILE B 1 64 ? -56.266 -22.824 2.074 1.00 20.80 62 ILE B CA 1
ATOM 1432 C C . ILE B 1 64 ? -57.248 -22.315 3.146 1.00 21.99 62 ILE B C 1
ATOM 1433 O O . ILE B 1 64 ? -56.805 -21.622 4.064 1.00 21.88 62 ILE B O 1
ATOM 1438 N N . ALA B 1 65 ? -58.542 -22.658 3.052 1.00 22.82 63 ALA B N 1
ATOM 1439 C CA . ALA B 1 65 ? -59.531 -22.222 4.036 1.00 23.99 63 ALA B CA 1
ATOM 1440 C C . ALA B 1 65 ? -59.300 -23.002 5.304 1.00 24.37 63 ALA B C 1
ATOM 1441 O O . ALA B 1 65 ? -59.585 -22.556 6.424 1.00 25.07 63 ALA B O 1
ATOM 1443 N N . THR B 1 66 ? -58.703 -24.146 5.134 1.00 23.35 64 THR B N 1
ATOM 1444 C CA . THR B 1 66 ? -58.635 -25.089 6.200 1.00 23.21 64 THR B CA 1
ATOM 1445 C C . THR B 1 66 ? -57.183 -25.201 6.649 1.00 23.09 64 THR B C 1
ATOM 1446 O O . THR B 1 66 ? -56.870 -25.745 7.703 1.00 22.92 64 THR B O 1
ATOM 1450 N N . ASN B 1 67 ? -56.278 -24.641 5.839 1.00 22.04 65 ASN B N 1
ATOM 1451 C CA . ASN B 1 67 ? -54.884 -24.704 6.15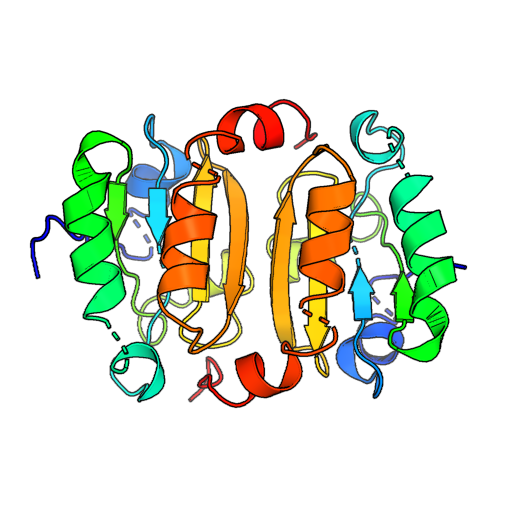0 1.00 21.13 65 ASN B CA 1
ATOM 1452 C C . ASN B 1 67 ? -54.262 -23.308 6.074 1.00 21.20 65 ASN B C 1
ATOM 1453 O O . ASN B 1 67 ? -53.468 -23.070 5.191 1.00 19.78 65 ASN B O 1
ATOM 1458 N N . PRO B 1 68 ? -54.599 -22.397 7.019 1.00 22.44 66 PRO B N 1
ATOM 1459 C CA . PRO B 1 68 ? -54.111 -20.979 6.924 1.00 22.73 66 PRO B CA 1
ATOM 1460 C C . PRO B 1 68 ? -52.597 -20.769 7.077 1.00 23.16 66 PRO B C 1
ATOM 1461 O O . PRO B 1 68 ? -52.055 -19.765 6.592 1.00 24.50 66 PRO B O 1
ATOM 1465 N N . TRP B 1 69 ? -51.929 -21.705 7.731 1.00 23.43 67 TRP B N 1
ATOM 1466 C CA . TRP B 1 69 ? -50.550 -21.545 8.077 1.00 24.51 67 TRP B CA 1
ATOM 1467 C C . TRP B 1 69 ? -49.621 -21.648 6.869 1.00 24.14 67 TRP B C 1
ATOM 1468 O O . TRP B 1 69 ? -48.824 -20.751 6.658 1.00 22.27 67 TRP B O 1
ATOM 1479 N N . THR B 1 70 ? -49.794 -22.662 6.017 1.00 23.20 68 THR B N 1
ATOM 1480 C CA . THR B 1 70 ? -48.946 -22.722 4.817 1.00 22.69 68 THR B CA 1
ATOM 1481 C C . THR B 1 70 ? -49.293 -21.623 3.779 1.00 21.09 68 THR B C 1
ATOM 1482 O O . THR B 1 70 ? -48.400 -21.091 3.115 1.00 20.07 68 THR B O 1
ATOM 1486 N N . ALA B 1 71 ? -50.570 -21.225 3.710 1.00 20.53 69 ALA B N 1
ATOM 1487 C CA . ALA B 1 71 ? -50.998 -20.102 2.899 1.00 20.98 69 ALA B CA 1
ATOM 1488 C C . ALA B 1 71 ? -50.286 -18.786 3.285 1.00 22.64 69 ALA B C 1
ATOM 1489 O O . ALA B 1 71 ? -49.914 -17.950 2.414 1.00 23.15 69 ALA B O 1
ATOM 1491 N N . GLU B 1 72 ? -50.144 -18.582 4.600 1.00 23.14 70 GLU B N 1
ATOM 1492 C CA . GLU B 1 72 ? -49.475 -17.410 5.156 1.00 23.25 70 GLU B CA 1
ATOM 1493 C C . GLU B 1 72 ? -47.992 -17.560 4.878 1.00 21.23 70 GLU B C 1
ATOM 1494 O O . GLU B 1 72 ? -47.346 -16.608 4.455 1.00 22.57 70 GLU B O 1
ATOM 1500 N N . LYS B 1 73 ? -47.475 -18.763 5.055 1.00 19.72 71 LYS B N 1
ATOM 1501 C CA . LYS B 1 73 ? -46.072 -19.005 4.923 1.00 19.43 71 LYS B CA 1
ATOM 1502 C C . LYS B 1 73 ? -45.548 -18.683 3.512 1.00 20.02 71 LYS B C 1
ATOM 1503 O O . LYS B 1 73 ? -44.396 -18.196 3.335 1.00 18.69 71 LYS B O 1
ATOM 1509 N N . TYR B 1 74 ? -46.375 -18.986 2.499 1.00 19.98 72 TYR B N 1
ATOM 1510 C CA . TYR B 1 74 ? -45.941 -18.786 1.127 1.00 19.84 72 TYR B CA 1
ATOM 1511 C C . TYR B 1 74 ? -46.599 -17.580 0.543 1.00 20.85 72 TYR B C 1
ATOM 1512 O O . TYR B 1 74 ? -46.431 -17.276 -0.611 1.00 23.68 72 TYR B O 1
ATOM 1521 N N . GLY B 1 75 ? -47.306 -16.857 1.372 1.00 21.74 73 GLY B N 1
ATOM 1522 C CA . GLY B 1 75 ? -47.913 -15.616 0.978 1.00 22.35 73 GLY B CA 1
ATOM 1523 C C . GLY B 1 75 ? -48.897 -15.772 -0.156 1.00 23.68 73 GLY B C 1
ATOM 1524 O O . GLY B 1 75 ? -48.838 -15.016 -1.129 1.00 25.26 73 GLY B O 1
ATOM 1525 N N . VAL B 1 76 ? -49.815 -16.732 -0.025 1.00 22.98 74 VAL B N 1
ATOM 1526 C CA . VAL B 1 76 ? -50.811 -17.017 -1.035 1.00 21.90 74 VAL B CA 1
ATOM 1527 C C . VAL B 1 76 ? -52.013 -16.096 -0.862 1.00 23.09 74 VAL B C 1
ATOM 1528 O O . VAL B 1 76 ? -52.592 -16.078 0.212 1.00 24.01 74 VAL B O 1
ATOM 1532 N N . GLN B 1 77 ? -52.420 -15.328 -1.887 1.00 22.29 75 GLN B N 1
ATOM 1533 C CA . GLN B 1 77 ? -53.510 -14.351 -1.678 1.00 22.80 75 GLN B CA 1
ATOM 1534 C C . GLN B 1 77 ? -54.695 -14.555 -2.565 1.00 23.16 75 GLN B C 1
ATOM 1535 O O . GLN B 1 77 ? -55.669 -13.783 -2.537 1.00 22.12 75 GLN B O 1
ATOM 1541 N N . GLY B 1 78 ? -54.612 -15.614 -3.367 1.00 21.63 76 GLY B N 1
ATOM 1542 C CA . GLY B 1 78 ? -55.691 -15.943 -4.210 1.00 19.77 76 GLY B CA 1
ATOM 1543 C C . GLY B 1 78 ? -55.482 -17.336 -4.669 1.00 18.42 76 GLY B C 1
ATOM 1544 O O . GLY B 1 78 ? -54.371 -17.898 -4.588 1.00 17.61 76 GLY B O 1
ATOM 1545 N N . THR B 1 79 ? -56.551 -17.833 -5.260 1.00 18.01 77 THR B N 1
ATOM 1546 C CA . THR B 1 79 ? -56.760 -19.251 -5.547 1.00 17.43 77 THR B CA 1
ATOM 1547 C C . THR B 1 79 ? -57.224 -19.347 -7.043 1.00 15.80 77 THR B C 1
ATOM 1548 O O . THR B 1 79 ? -58.019 -18.531 -7.501 1.00 16.24 77 THR B O 1
ATOM 1552 N N . PRO B 1 80 ? -56.687 -20.279 -7.839 1.00 14.24 78 PRO B N 1
ATOM 1553 C CA . PRO B 1 80 ? -55.618 -21.179 -7.533 1.00 13.84 78 PRO B CA 1
ATOM 1554 C C . PRO B 1 80 ? -54.254 -20.506 -7.617 1.00 13.98 78 PRO B C 1
ATOM 1555 O O . PRO B 1 80 ? -54.039 -19.632 -8.441 1.00 14.93 78 PRO B O 1
ATOM 1559 N N . THR B 1 81 ? -53.318 -20.962 -6.791 1.00 13.35 79 THR B N 1
ATOM 1560 C CA . THR B 1 81 ? -51.966 -20.551 -6.918 1.00 12.99 79 THR B CA 1
ATOM 1561 C C . THR B 1 81 ? -51.226 -21.857 -7.125 1.00 12.87 79 THR B C 1
ATOM 1562 O O . THR B 1 81 ? -51.417 -22.816 -6.355 1.00 12.76 79 THR B O 1
ATOM 1566 N N . PHE B 1 82 ? -50.397 -21.894 -8.155 1.00 10.82 80 PHE B N 1
ATOM 1567 C CA . PHE B 1 82 ? -49.568 -23.056 -8.415 1.00 12.23 80 PHE B CA 1
ATOM 1568 C C . PHE B 1 82 ? -48.179 -22.708 -8.052 1.00 12.76 80 PHE B C 1
ATOM 1569 O O . PHE B 1 82 ? -47.699 -21.629 -8.465 1.00 14.54 80 PHE B O 1
ATOM 1577 N N . LYS B 1 83 ? -47.530 -23.578 -7.276 1.00 13.16 81 LYS B N 1
ATOM 1578 C CA . LYS B 1 83 ? -46.116 -23.389 -6.946 1.00 13.81 81 LYS B CA 1
ATOM 1579 C C . LYS B 1 83 ? -45.299 -24.651 -7.143 1.00 13.93 81 LYS B C 1
ATOM 1580 O O . LYS B 1 83 ? -45.812 -25.748 -6.997 1.00 13.56 81 LYS B O 1
ATOM 1586 N N . PHE B 1 84 ? -44.008 -24.465 -7.429 1.00 15.89 82 PHE B N 1
ATOM 1587 C CA . PHE B 1 84 ? -43.053 -25.526 -7.604 1.00 16.44 82 PHE B CA 1
ATOM 1588 C C . PHE B 1 84 ? -42.017 -25.417 -6.512 1.00 16.93 82 PHE B C 1
ATOM 1589 O O . PHE B 1 84 ? -41.478 -24.353 -6.284 1.00 16.64 82 PHE B O 1
ATOM 1597 N N . PHE B 1 85 ? -41.732 -26.533 -5.840 1.00 18.15 83 PHE B N 1
ATOM 1598 C CA . PHE B 1 85 ? -40.795 -26.547 -4.702 1.00 17.85 83 PHE B CA 1
ATOM 1599 C C . PHE B 1 85 ? -39.694 -27.591 -4.962 1.00 18.49 83 PHE B C 1
ATOM 1600 O O . PHE B 1 85 ? -39.960 -28.653 -5.535 1.00 18.27 83 PHE B O 1
ATOM 1608 N N . CYS B 1 86 ? -38.482 -27.263 -4.507 1.00 20.13 84 CYS B N 1
ATOM 1609 C CA . CYS B 1 86 ? -37.249 -28.053 -4.575 1.00 21.19 84 CYS B CA 1
ATOM 1610 C C . CYS B 1 86 ? -36.720 -28.122 -3.157 1.00 22.80 84 CYS B C 1
ATOM 1611 O O . CYS B 1 86 ? -36.188 -27.137 -2.622 1.00 21.36 84 CYS B O 1
ATOM 1614 N N . HIS B 1 87 ? -36.881 -29.290 -2.541 1.00 24.53 85 HIS B N 1
ATOM 1615 C CA . HIS B 1 87 ? -36.501 -29.508 -1.156 1.00 25.94 85 HIS B CA 1
ATOM 1616 C C . HIS B 1 87 ? -37.072 -28.424 -0.233 1.00 24.28 85 HIS B C 1
ATOM 1617 O O . HIS B 1 87 ? -36.411 -27.953 0.683 1.00 24.71 85 HIS B O 1
ATOM 1624 N N . GLY B 1 88 ? -38.310 -28.002 -0.497 1.00 22.01 86 GLY B N 1
ATOM 1625 C CA . GLY B 1 88 ? -38.958 -27.037 0.354 1.00 18.53 86 GLY B CA 1
ATOM 1626 C C . GLY B 1 88 ? -38.770 -25.585 -0.025 1.00 18.16 86 GLY B C 1
ATOM 1627 O O . GLY B 1 88 ? -39.373 -24.699 0.599 1.00 17.03 86 GLY B O 1
ATOM 1628 N N . ARG B 1 89 ? -37.902 -25.313 -1.000 1.00 17.22 87 ARG B N 1
ATOM 1629 C CA . ARG B 1 89 ? -37.657 -23.940 -1.487 1.00 16.49 87 ARG B CA 1
ATOM 1630 C C . ARG B 1 89 ? -38.579 -23.683 -2.669 1.00 15.68 87 ARG B C 1
ATOM 1631 O O . ARG B 1 89 ? -38.593 -24.443 -3.661 1.00 15.57 87 ARG B O 1
ATOM 1639 N N . PRO B 1 90 ? -39.332 -22.613 -2.594 1.00 15.35 88 PRO B N 1
ATOM 1640 C CA . PRO B 1 90 ? -40.204 -22.289 -3.698 1.00 15.62 88 PRO B CA 1
ATOM 1641 C C . PRO B 1 90 ? -39.285 -21.837 -4.840 1.00 15.84 88 PRO B C 1
ATOM 1642 O O . PRO B 1 90 ? -38.255 -21.181 -4.584 1.00 15.97 88 PRO B O 1
ATOM 1646 N N . VAL B 1 91 ? -39.611 -22.217 -6.082 1.00 16.92 89 VAL B N 1
ATOM 1647 C CA . VAL B 1 91 ? -38.828 -21.777 -7.267 1.00 16.17 89 VAL B CA 1
ATOM 1648 C C . VAL B 1 91 ? -39.684 -20.981 -8.306 1.00 15.22 89 VAL B C 1
ATOM 1649 O O . VAL B 1 91 ? -39.168 -20.225 -9.125 1.00 13.72 89 VAL B O 1
ATOM 1653 N N . TRP B 1 92 ? -40.996 -21.160 -8.264 1.00 14.32 90 TRP B N 1
ATOM 1654 C CA . TRP B 1 92 ? -41.841 -20.639 -9.328 1.00 14.48 90 TRP B CA 1
ATOM 1655 C C . TRP B 1 92 ? -43.239 -20.590 -8.797 1.00 13.93 90 TRP B C 1
ATOM 1656 O O . TRP B 1 92 ? -43.603 -21.407 -7.958 1.00 14.10 90 TRP B O 1
ATOM 1667 N N . GLU B 1 93 ? -44.035 -19.642 -9.281 1.00 13.58 91 GLU B N 1
ATOM 1668 C CA . GLU B 1 93 ? -45.471 -19.706 -9.072 1.00 13.29 91 GLU B CA 1
ATOM 1669 C C . GLU B 1 93 ? -46.220 -19.025 -10.194 1.00 12.83 91 GLU B C 1
ATOM 1670 O O . GLU B 1 93 ? -45.671 -18.188 -10.898 1.00 12.51 91 GLU B O 1
ATOM 1676 N N . GLN B 1 94 ? -47.498 -19.370 -10.326 1.00 13.18 92 GLN B N 1
ATOM 1677 C CA . GLN B 1 94 ? -48.413 -18.693 -11.229 1.00 13.59 92 GLN B CA 1
ATOM 1678 C C . GLN B 1 94 ? -49.760 -18.692 -10.550 1.00 13.50 92 GLN B C 1
ATOM 1679 O O . GLN B 1 94 ? -50.118 -19.675 -9.967 1.00 13.15 92 G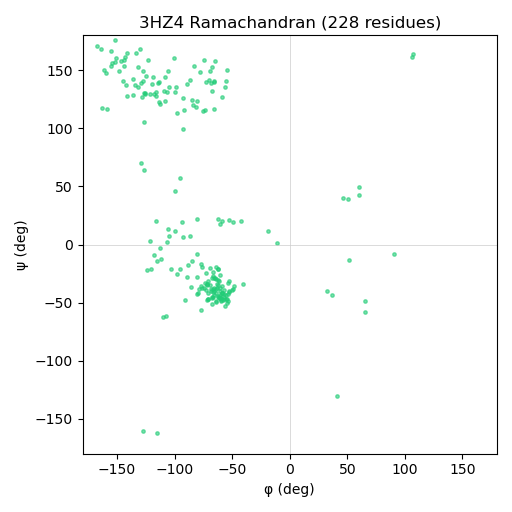LN B O 1
ATOM 1685 N N . VAL B 1 95 ? -50.501 -17.588 -10.663 1.00 13.26 93 VAL B N 1
ATOM 1686 C CA . VAL B 1 95 ? -51.791 -17.444 -10.053 1.00 13.12 93 VAL B CA 1
ATOM 1687 C C . VAL B 1 95 ? -52.860 -17.358 -11.117 1.00 14.52 93 VAL B C 1
ATOM 1688 O O . VAL B 1 95 ? -52.647 -16.755 -12.173 1.00 14.01 93 VAL B O 1
ATOM 1692 N N . GLY B 1 96 ? -53.991 -18.025 -10.853 1.00 14.23 94 GLY B N 1
ATOM 1693 C CA . GLY B 1 96 ? -55.192 -17.833 -11.626 1.00 14.85 94 GLY B CA 1
ATOM 1694 C C . GLY B 1 96 ? -55.581 -18.946 -12.567 1.00 16.58 94 GLY B C 1
ATOM 1695 O O . GLY B 1 96 ? -54.796 -19.816 -12.907 1.00 15.61 94 GLY B O 1
ATOM 1696 N N . GLN B 1 97 ? -56.813 -18.933 -13.022 1.00 18.99 95 GLN B N 1
ATOM 1697 C CA . GLN B 1 97 ? -57.103 -19.738 -14.200 1.00 21.83 95 GLN B CA 1
ATOM 1698 C C . GLN B 1 97 ? -56.367 -19.135 -15.423 1.00 22.77 95 GLN B C 1
ATOM 1699 O O . GLN B 1 97 ? -56.347 -17.912 -15.603 1.00 25.12 95 GLN B O 1
ATOM 1705 N N . ILE B 1 98 ? -55.678 -19.979 -16.182 1.00 23.41 96 ILE B N 1
ATOM 1706 C CA . ILE B 1 98 ? -54.864 -19.606 -17.332 1.00 23.74 96 ILE B CA 1
ATOM 1707 C C . ILE B 1 98 ? -55.110 -20.704 -18.341 1.00 23.08 96 ILE B C 1
ATOM 1708 O O . ILE B 1 98 ? -55.622 -21.773 -17.998 1.00 21.77 96 ILE B O 1
ATOM 1713 N N . TYR B 1 99 ? -54.733 -20.425 -19.591 1.00 22.98 97 TYR B N 1
ATOM 1714 C CA . TYR B 1 99 ? -54.788 -21.400 -20.661 1.00 21.84 97 TYR B CA 1
ATOM 1715 C C . TYR B 1 99 ? -53.896 -22.471 -20.121 1.00 22.42 97 TYR B C 1
ATOM 1716 O O . TYR B 1 99 ? -52.774 -22.174 -19.733 1.00 23.33 97 TYR B O 1
ATOM 1725 N N . PRO B 1 100 ? -54.381 -23.722 -20.062 1.00 23.36 98 PRO B N 1
ATOM 1726 C CA . PRO B 1 100 ? -53.636 -24.738 -19.277 1.00 24.05 98 PRO B CA 1
ATOM 1727 C C . PRO B 1 100 ? -52.234 -25.167 -19.727 1.00 25.11 98 PRO B C 1
ATOM 1728 O O . PRO B 1 100 ? -51.423 -25.544 -18.895 1.00 25.40 98 PRO B O 1
ATOM 1732 N N . SER B 1 101 ? -51.943 -25.116 -21.013 1.00 25.30 99 SER B N 1
ATOM 1733 C CA . SER B 1 101 ? -50.599 -25.424 -21.514 1.00 25.80 99 SER B CA 1
ATOM 1734 C C . SER B 1 101 ? -49.502 -24.474 -21.012 1.00 24.83 99 SER B C 1
ATOM 1735 O O . SER B 1 101 ? -48.343 -24.817 -21.020 1.00 25.50 99 SER B O 1
ATOM 1738 N N . ILE B 1 102 ? -49.889 -23.290 -20.571 1.00 25.03 100 ILE B N 1
ATOM 1739 C CA . ILE B 1 102 ? -48.983 -22.355 -19.936 1.00 25.25 100 ILE B CA 1
ATOM 1740 C C . ILE B 1 102 ? -48.501 -22.929 -18.634 1.00 25.17 100 ILE B C 1
ATOM 1741 O O . ILE B 1 102 ? -47.331 -22.841 -18.322 1.00 26.47 100 ILE B O 1
ATOM 1746 N N . LEU B 1 103 ? -49.397 -23.517 -17.867 1.00 25.24 101 LEU B N 1
ATOM 1747 C CA . LEU B 1 103 ? -49.021 -24.229 -16.655 1.00 25.53 101 LEU B CA 1
ATOM 1748 C C . LEU B 1 103 ? -48.223 -25.537 -16.987 1.00 25.24 101 LEU B C 1
ATOM 1749 O O . LEU B 1 103 ? -47.239 -25.862 -16.289 1.00 26.11 101 LEU B O 1
ATOM 1754 N N . LYS B 1 104 ? -48.610 -26.289 -18.035 1.00 23.42 102 LYS B N 1
ATOM 1755 C CA . LYS B 1 104 ? -47.820 -27.452 -18.427 1.00 22.41 102 LYS B CA 1
ATOM 1756 C C . LYS B 1 104 ? -46.358 -27.076 -18.744 1.00 21.92 102 LYS B C 1
ATOM 1757 O O . LYS B 1 104 ? -45.441 -27.772 -18.341 1.00 21.39 102 LYS B O 1
ATOM 1763 N N . ASN B 1 105 ? -46.157 -25.980 -19.456 1.00 21.98 103 ASN B N 1
ATOM 1764 C CA . ASN B 1 105 ? -44.813 -25.595 -19.870 1.00 22.09 103 ASN B CA 1
ATOM 1765 C C . ASN B 1 105 ? -43.905 -25.074 -18.807 1.00 21.28 103 ASN B C 1
ATOM 1766 O O . ASN B 1 105 ? -42.733 -25.371 -18.840 1.00 19.99 103 ASN B O 1
ATOM 1771 N N . ALA B 1 106 ? -44.462 -24.275 -17.882 1.00 21.20 104 ALA B N 1
ATOM 1772 C CA . ALA B 1 106 ? -43.828 -23.904 -16.598 1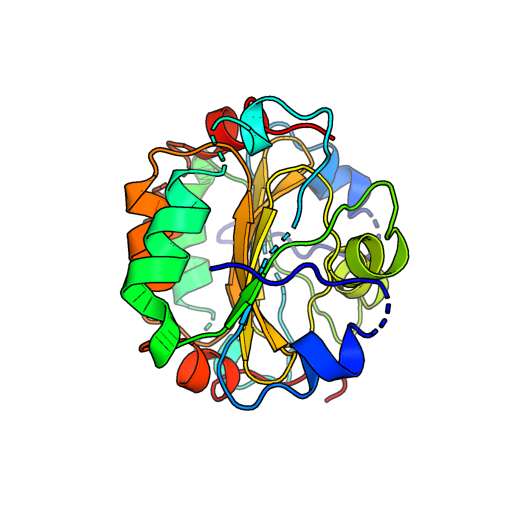.00 20.07 104 ALA B CA 1
ATOM 1773 C C . ALA B 1 106 ? -43.434 -25.126 -15.781 1.00 18.56 104 ALA B C 1
ATOM 1774 O O . ALA B 1 106 ? -42.336 -25.196 -15.307 1.00 17.63 104 ALA B O 1
ATOM 1776 N N . VAL B 1 107 ? -44.328 -26.096 -15.646 1.00 18.55 105 VAL B N 1
ATOM 1777 C CA . VAL B 1 107 ? -44.025 -27.342 -14.938 1.00 18.92 105 VAL B CA 1
ATOM 1778 C C . VAL B 1 107 ? -42.873 -28.155 -15.554 1.00 19.43 105 VAL B C 1
ATOM 1779 O O . VAL B 1 107 ? -41.981 -28.647 -14.838 1.00 18.52 105 VAL B O 1
ATOM 1783 N N . ARG B 1 108 ? -42.911 -28.291 -16.884 1.00 18.83 106 ARG B N 1
ATOM 1784 C CA . ARG B 1 108 ? -41.903 -28.990 -17.667 1.00 19.62 106 ARG B CA 1
ATOM 1785 C C . ARG B 1 108 ? -40.564 -28.290 -17.514 1.00 18.15 106 ARG B C 1
ATOM 1786 O O . ARG B 1 108 ? -39.543 -28.926 -17.332 1.00 16.96 106 ARG B O 1
ATOM 1794 N N . ASP B 1 109 ? -40.588 -26.968 -17.610 1.00 18.63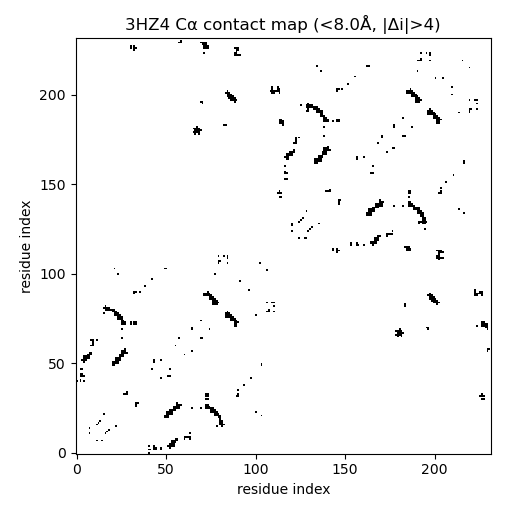 107 ASP B N 1
ATOM 1795 C CA . ASP B 1 109 ? -39.397 -26.151 -17.444 1.00 20.15 107 ASP B CA 1
ATOM 1796 C C . ASP B 1 109 ? -38.772 -26.305 -16.063 1.00 19.48 107 ASP B C 1
ATOM 1797 O O . ASP B 1 109 ? -37.569 -26.506 -15.953 1.00 19.75 107 ASP B O 1
ATOM 1810 N N . LEU B 1 111 ? -39.363 -28.832 -13.916 1.00 19.03 109 LEU B N 1
ATOM 1811 C CA . LEU B 1 111 ? -38.829 -30.180 -13.866 1.00 19.51 109 LEU B CA 1
ATOM 1812 C C . LEU B 1 111 ? -37.401 -30.248 -14.367 1.00 20.73 109 LEU B C 1
ATOM 1813 O O . LEU B 1 111 ? -36.589 -30.935 -13.799 1.00 21.37 109 LEU B O 1
ATOM 1818 N N . GLN B 1 112 ? -37.043 -29.533 -15.415 1.00 21.82 110 GLN B N 1
ATOM 1819 C CA . GLN B 1 112 ? -35.656 -29.695 -15.791 1.00 23.86 110 GLN B CA 1
ATOM 1820 C C . GLN B 1 112 ? -34.720 -28.609 -15.201 1.00 23.35 110 GLN B C 1
ATOM 1821 O O . GLN B 1 112 ? -33.530 -28.855 -15.021 1.00 22.08 110 GLN B O 1
ATOM 1827 N N . HIS B 1 113 ? -35.271 -27.448 -14.798 1.00 23.40 111 HIS B N 1
ATOM 1828 C CA . HIS B 1 113 ? -34.407 -26.333 -14.393 1.00 22.37 111 HIS B CA 1
ATOM 1829 C C . HIS B 1 113 ? -34.534 -25.861 -12.950 1.00 21.28 111 HIS B C 1
ATOM 1830 O O . HIS B 1 113 ? -33.745 -25.018 -12.518 1.00 20.27 111 HIS B O 1
ATOM 1837 N N . GLY B 1 114 ? -35.522 -26.345 -12.221 1.00 19.74 112 GLY B N 1
ATOM 1838 C CA . GLY B 1 114 ? -35.792 -25.846 -10.863 1.00 19.96 112 GLY B CA 1
ATOM 1839 C C . GLY B 1 114 ? -34.619 -26.007 -9.880 1.00 21.31 112 GLY B C 1
ATOM 1840 O O . GLY B 1 114 ? -34.237 -25.054 -9.165 1.00 20.29 112 GLY B O 1
ATOM 1841 N N . GLU B 1 115 ? -34.048 -27.206 -9.858 1.00 22.18 113 GLU B N 1
ATOM 1842 C CA . GLU B 1 115 ? -32.875 -27.509 -9.050 1.00 25.16 113 GLU B CA 1
ATOM 1843 C C . GLU B 1 115 ? -31.708 -26.547 -9.312 1.00 24.17 113 GLU B C 1
ATOM 1844 O O . GLU B 1 115 ? -31.157 -25.988 -8.355 1.00 23.28 113 GLU B O 1
ATOM 1850 N N . GLU B 1 116 ? -31.331 -26.325 -10.581 1.00 24.35 114 GLU B N 1
ATOM 1851 C CA . GLU B 1 116 ? -30.250 -25.349 -10.820 1.00 26.30 114 GLU B CA 1
ATOM 1852 C C . GLU B 1 116 ? -30.656 -23.913 -10.478 1.00 23.74 114 GLU B C 1
ATOM 1853 O O . GLU B 1 116 ? -29.815 -23.114 -10.139 1.00 24.01 114 GLU B O 1
ATOM 1859 N N . CYS B 1 117 ? -31.932 -23.587 -10.595 1.00 22.21 115 CYS B N 1
ATOM 1860 C CA . CYS B 1 117 ? -32.436 -22.272 -10.171 1.00 22.51 115 CYS B CA 1
ATOM 1861 C C . CYS B 1 117 ? -32.156 -22.018 -8.655 1.00 22.44 115 CYS B C 1
ATOM 1862 O O . CYS B 1 117 ? -31.740 -20.937 -8.282 1.00 21.97 115 CYS B O 1
ATOM 1865 N N . ILE B 1 118 ? -32.365 -23.045 -7.825 1.00 22.24 116 ILE B N 1
ATOM 1866 C CA . ILE B 1 118 ? -32.273 -22.920 -6.387 1.00 21.79 116 ILE B CA 1
ATOM 1867 C C . ILE B 1 118 ? -30.794 -22.891 -6.028 1.00 22.02 116 ILE B C 1
ATOM 1868 O O . ILE B 1 118 ? -30.351 -22.196 -5.130 1.00 21.67 116 ILE B O 1
ATOM 1873 N N . ARG B 1 119 ? -30.028 -23.652 -6.779 1.00 21.86 117 ARG B N 1
ATOM 1874 C CA . ARG B 1 119 ? -28.627 -23.731 -6.606 1.00 22.89 117 ARG B CA 1
ATOM 1875 C C . ARG B 1 119 ? -28.006 -22.351 -6.902 1.00 22.12 117 ARG B C 1
ATOM 1876 O O . ARG B 1 119 ? -27.138 -21.893 -6.172 1.00 23.12 117 ARG B O 1
ATOM 1884 N N . LYS B 1 120 ? -28.520 -21.648 -7.911 1.00 20.42 118 LYS B N 1
ATOM 1885 C CA . LYS B 1 120 ? -28.072 -20.332 -8.241 1.00 18.67 118 LYS B CA 1
ATOM 1886 C C . LYS B 1 120 ? -28.946 -19.316 -7.595 1.00 18.37 118 LYS B C 1
ATOM 1887 O O . LYS B 1 120 ? -29.540 -18.463 -8.256 1.00 17.66 118 LYS B O 1
ATOM 1893 N N . SER B 1 121 ? -29.018 -19.413 -6.272 1.00 18.19 119 SER B N 1
ATOM 1894 C CA . SER B 1 121 ? -29.726 -18.438 -5.424 1.00 17.67 119 SER B CA 1
ATOM 1895 C C . SER B 1 121 ? -29.094 -18.461 -3.988 1.00 18.48 119 SER B C 1
ATOM 1896 O O . SER B 1 121 ? -28.450 -19.477 -3.594 1.00 18.14 119 SER B O 1
ATOM 1899 N N . THR B 1 122 ? -29.238 -17.358 -3.233 1.00 18.03 120 THR B N 1
ATOM 1900 C CA . THR B 1 122 ? -28.681 -17.246 -1.876 1.00 18.46 120 THR B CA 1
ATOM 1901 C C . THR B 1 122 ? -29.853 -17.287 -0.892 1.00 19.18 120 THR B C 1
ATOM 1902 O O . THR B 1 122 ? -30.788 -16.489 -1.026 1.00 18.92 120 THR B O 1
ATOM 1906 N N . PRO B 1 123 ? -29.831 -18.248 0.077 1.00 20.24 121 PRO B N 1
ATOM 1907 C CA . PRO B 1 123 ? -30.876 -18.343 1.092 1.00 21.37 121 PRO B CA 1
ATOM 1908 C C . PRO B 1 123 ? -31.023 -17.016 1.840 1.00 23.19 121 PRO B C 1
ATOM 1909 O O . PRO B 1 123 ? -30.062 -16.318 2.067 1.00 21.66 121 PRO B O 1
ATOM 1913 N N . VAL B 1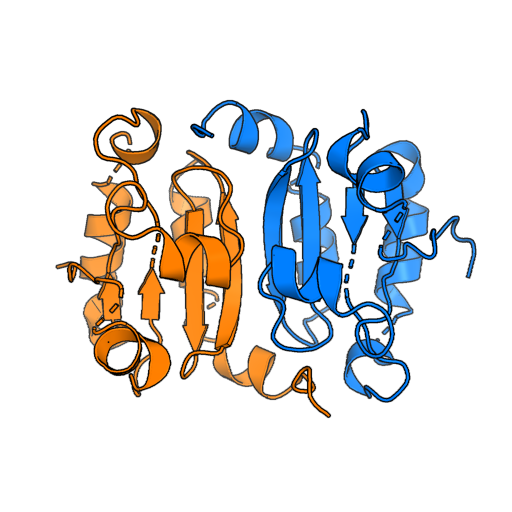 124 ? -32.267 -16.667 2.124 1.00 26.26 122 VAL B N 1
ATOM 1914 C CA . VAL B 1 124 ? -32.622 -15.420 2.788 1.00 28.92 122 VAL B CA 1
ATOM 1915 C C . VAL B 1 124 ? -31.870 -15.185 4.152 1.00 32.02 122 VAL B C 1
ATOM 1916 O O . VAL B 1 124 ? -31.455 -14.052 4.462 1.00 32.83 122 VAL B O 1
ATOM 1920 N N . GLY B 1 125 ? -31.563 -16.221 4.920 1.00 34.06 123 GLY B N 1
ATOM 1921 C CA . GLY B 1 125 ? -30.848 -15.908 6.178 1.00 39.59 123 GLY B CA 1
ATOM 1922 C C . GLY B 1 125 ? -29.342 -15.656 6.115 1.00 42.44 123 GLY B C 1
ATOM 1923 O O . GLY B 1 125 ? -28.640 -15.786 7.132 1.00 44.31 123 GLY B O 1
ATOM 1924 N N . GLN B 1 126 ? -28.830 -15.291 4.942 1.00 44.47 124 GLN B N 1
ATOM 1925 C CA . GLN B 1 126 ? -27.412 -15.523 4.629 1.00 46.24 124 GLN B CA 1
ATOM 1926 C C . GLN B 1 126 ? -26.938 -14.739 3.394 1.00 46.72 124 GLN B C 1
ATOM 1927 O O . GLN B 1 126 ? -26.104 -13.829 3.492 1.00 47.46 124 GLN B O 1
#

Organism: Methanosarcina mazei (strain ATCC BAA-159 / DSM 3647 / Goe1 / Go1 / JCM 11833 / OCM 88) (NCBI:txid192952)

CATH classification: 3.40.30.10

Radius of gyration: 16.6 Å; Cα contacts (8 Å, |Δi|>4): 457; chains: 2; bounding box: 42×45×30 Å

Nearest PDB structures (foldseek):
  3hz4-assembly1_B  TM=9.954E-01  e=2.130E-22  Methanosarcina mazei
  7d6l-assembly1_A  TM=8.961E-01  e=7.287E-10  Deinococcus radiodurans R1 = ATCC 13939 = DSM 20539
  2o7k-assembly1_A  TM=8.960E-01  e=6.011E-09  Staphylococcus aureus
  2voc-assembly1_B  TM=8.927E-01  e=4.277E-09  Bacillus subtilis subsp. subtilis str. 168
  6bkv-assembly1_A  TM=8.886E-01  e=6.435E-09  Helicobacter pylori

Solvent-accessible surface area: 10874 Å² total